Protein AF-A0A5B6WRG1-F1 (afdb_monomer_lite)

pLDDT: mean 72.06, std 23.17, range [28.5, 97.38]

InterPro domains:
  IPR003594 Histidine kinase/HSP90-like ATPase domain [PF02518] (113-187)
  IPR003594 Histidine kinase/HSP90-like ATPase domain [SM00387] (26-192)
  IPR004358 Signal transduction histidine kinase-related protein, C-terminal [PR00344] (117-131)
  IPR004358 Signal transduction histidine kinase-related protein, C-terminal [PR00344] (135-145)
  IPR004358 Signal transduction histidine kinase-related protein, C-terminal [PR00344] (152-170)
  IPR005467 Histidine kinase domain [PS50109] (24-192)
  IPR036890 Histidine kinase/HSP90-like ATPase superfamily [G3DSA:3.30.565.10] (4-196)
  IPR036890 Histidine kinase/HSP90-like ATPase superfamily [SSF55874] (8-187)
  IPR050956 Two-component system histidine kinase [PTHR43719] (12-204)

Sequence (213 aa):
MFLMHYNDSNMLAVFVSDKVPEMVMGDLGRFRQIITNLVGNSVKFTERGHIFVKVHLAESTQPVADTKVETYLNGGSDEAADERNSWDSFRHLVVDEELQYDAPINTIDEASRGVTLMVSVEDTGIGIPLIVQDRVFTPFMQADSSTSRNYGGTGIGLSITKCLVELMGGHISFIRRSQVGSTFSFTTVFERCNKASFKDTKKSIVELLVSKD

Organism: NCBI:txid47621

Secondary structure (DSSP, 8-state):
-EEEEEETTEEEEEEE-TTS-S-EES-HHHHHHHHHHHHHHHHHH-SSEEEEEEEEEPP-----------------------TTHHHHHHHTTT--S------------TT--EEEEEEEEEE-SS---HHHHTTTTSTT--S-HHHHHHH---S-HHHHHHHHHHHTT--EEEEE-TTS-EEEEEEEEEEEPPHHHHHHHHHHHHHHHHS--

Foldseek 3Di:
DDWDDPDPFEIEAEEEDPQDDPDFDDDPPLVVLLVCLLVVVQVLQDPGDYKYKYKDFFDDDDPPPDPDPDDDDDDDDDDDDPPVVVVVVVVVRVDDPDDDDDDDPPDDPPPDQKTKMKMKIWHQGQAADPVCQVPLLPFQDDRDPVCCVPRNDRSHSNVSSQVSLVVQVKGKHKDADPNGIIMIMMMGMTGDDDPVVVVVVVVVVVVVVVPPD

Structure (mmCIF, N/CA/C/O backbone):
data_AF-A0A5B6WRG1-F1
#
_entry.id   AF-A0A5B6WRG1-F1
#
loop_
_atom_site.group_PDB
_atom_site.id
_atom_site.type_symbol
_atom_site.label_atom_id
_atom_site.label_alt_id
_atom_site.label_comp_id
_atom_site.label_asym_id
_atom_site.label_entity_id
_atom_site.label_seq_id
_atom_site.pdbx_PDB_ins_code
_atom_site.Cartn_x
_atom_site.Cartn_y
_atom_site.Cartn_z
_atom_site.occupancy
_atom_site.B_iso_or_equiv
_atom_site.auth_seq_id
_atom_site.auth_comp_id
_atom_site.auth_asym_id
_atom_site.auth_atom_id
_atom_site.pdbx_PDB_model_num
ATOM 1 N N . MET A 1 1 ? -6.747 -16.378 5.705 1.00 71.56 1 MET A N 1
ATOM 2 C CA . MET A 1 1 ? -5.800 -16.172 4.588 1.00 71.56 1 MET A CA 1
ATOM 3 C C . MET A 1 1 ? -6.544 -16.404 3.286 1.00 71.56 1 MET A C 1
ATOM 5 O O . MET A 1 1 ? -7.212 -17.423 3.175 1.00 71.56 1 MET A O 1
ATOM 9 N N . PHE A 1 2 ? -6.461 -15.467 2.347 1.00 79.50 2 PHE A N 1
ATOM 10 C CA . PHE A 1 2 ? -7.019 -15.574 1.000 1.00 79.50 2 PHE A CA 1
ATOM 11 C C . PHE A 1 2 ? -5.873 -15.623 -0.005 1.00 79.50 2 PHE A C 1
ATOM 13 O O . PHE A 1 2 ? -4.937 -14.834 0.103 1.00 79.50 2 PHE A O 1
ATOM 20 N N . LEU A 1 3 ? -5.942 -16.549 -0.960 1.00 75.31 3 LEU A N 1
ATOM 21 C CA . LEU A 1 3 ? -4.934 -16.723 -1.999 1.00 75.31 3 LEU A CA 1
ATOM 22 C C . LEU A 1 3 ? -5.581 -16.552 -3.367 1.00 75.31 3 LEU A C 1
ATOM 24 O O . LEU A 1 3 ? -6.595 -17.187 -3.653 1.00 75.31 3 LEU A O 1
ATOM 28 N N . MET A 1 4 ? -4.990 -15.709 -4.203 1.00 79.81 4 MET A N 1
ATOM 29 C CA . MET A 1 4 ? -5.450 -15.453 -5.558 1.00 79.81 4 MET A CA 1
ATOM 30 C C . MET A 1 4 ? -4.271 -15.542 -6.523 1.00 79.81 4 MET A C 1
ATOM 32 O O . MET A 1 4 ? -3.275 -14.837 -6.373 1.00 79.81 4 MET A O 1
ATOM 36 N N . HIS A 1 5 ? -4.408 -16.372 -7.552 1.00 78.12 5 HIS A N 1
ATOM 37 C CA . HIS A 1 5 ? -3.558 -16.285 -8.734 1.00 78.12 5 HIS A CA 1
ATOM 38 C C . HIS A 1 5 ? -4.143 -15.208 -9.643 1.00 78.12 5 HIS A C 1
ATOM 40 O O . HIS A 1 5 ? -5.298 -15.317 -10.054 1.00 78.12 5 HIS A O 1
ATOM 46 N N . TYR A 1 6 ? -3.382 -14.146 -9.908 1.00 73.69 6 TYR A N 1
ATOM 47 C CA . TYR A 1 6 ? -3.838 -13.067 -10.795 1.00 73.69 6 TYR A CA 1
ATOM 48 C C . TYR A 1 6 ? -3.191 -13.131 -12.184 1.00 73.69 6 TYR A C 1
ATOM 50 O O . TYR A 1 6 ? -3.656 -12.461 -13.103 1.00 73.69 6 TYR A O 1
ATOM 58 N N . ASN A 1 7 ? -2.151 -13.954 -12.348 1.00 74.31 7 ASN A N 1
ATOM 59 C CA . ASN A 1 7 ? -1.665 -14.468 -13.627 1.00 74.31 7 ASN A CA 1
ATOM 60 C C . ASN A 1 7 ? -0.909 -15.798 -13.394 1.00 74.31 7 ASN A C 1
ATOM 62 O O . ASN A 1 7 ? -0.725 -16.213 -12.248 1.00 74.31 7 ASN A O 1
ATOM 66 N N . ASP A 1 8 ? -0.449 -16.446 -14.467 1.00 74.50 8 ASP A N 1
ATOM 67 C CA . ASP A 1 8 ? 0.197 -17.769 -14.405 1.00 74.50 8 ASP A CA 1
ATOM 68 C C . ASP A 1 8 ? 1.498 -17.807 -13.581 1.00 74.50 8 ASP A C 1
ATOM 70 O O . ASP A 1 8 ? 1.942 -18.878 -13.175 1.00 74.50 8 ASP A O 1
ATOM 74 N N . SER A 1 9 ? 2.135 -16.657 -13.340 1.00 78.62 9 SER A N 1
ATOM 75 C CA . SER A 1 9 ? 3.438 -16.557 -12.663 1.00 78.62 9 SER A CA 1
ATOM 76 C C . SER A 1 9 ? 3.405 -15.796 -11.335 1.00 78.62 9 SER A C 1
ATOM 78 O O . SER A 1 9 ? 4.427 -15.759 -10.646 1.00 78.62 9 SER A O 1
ATOM 80 N N . ASN A 1 10 ? 2.265 -15.200 -10.972 1.00 82.94 10 ASN A N 1
ATOM 81 C CA . ASN A 1 10 ? 2.146 -14.305 -9.830 1.00 82.94 10 ASN A CA 1
ATOM 82 C C . ASN A 1 10 ? 0.985 -14.658 -8.907 1.00 82.94 10 ASN A C 1
ATOM 84 O O . ASN A 1 10 ? -0.161 -14.876 -9.315 1.00 82.94 10 ASN A O 1
ATOM 88 N N . MET A 1 11 ? 1.300 -14.609 -7.619 1.00 87.94 11 MET A N 1
ATOM 89 C CA . MET A 1 11 ? 0.388 -14.922 -6.533 1.00 87.94 11 MET A CA 1
ATOM 90 C C . MET A 1 11 ? 0.166 -13.690 -5.656 1.00 87.94 11 MET A C 1
ATOM 92 O O . MET A 1 11 ? 1.120 -13.034 -5.243 1.00 87.94 11 MET A O 1
ATOM 96 N N . LEU A 1 12 ? -1.090 -13.389 -5.348 1.00 90.69 12 LEU A N 1
ATOM 97 C CA . LEU A 1 12 ? -1.475 -12.420 -4.331 1.00 90.69 12 LEU A CA 1
ATOM 98 C C . LEU A 1 12 ? -2.045 -13.180 -3.135 1.00 90.69 12 LEU A C 1
ATOM 100 O O . LEU A 1 12 ? -3.077 -13.843 -3.238 1.00 90.69 12 LEU A O 1
ATOM 104 N N . ALA A 1 13 ? -1.375 -13.070 -1.997 1.00 91.44 13 ALA A N 1
ATOM 105 C CA . ALA A 1 13 ? -1.870 -13.557 -0.723 1.00 91.44 13 ALA A CA 1
ATOM 106 C C . ALA A 1 13 ? -2.345 -12.375 0.127 1.00 91.44 13 ALA A C 1
ATOM 108 O O . ALA A 1 13 ? -1.714 -11.318 0.157 1.00 91.44 13 ALA A O 1
ATOM 109 N N . VAL A 1 14 ? -3.448 -12.562 0.846 1.00 93.31 14 VAL A N 1
ATOM 110 C CA . VAL A 1 14 ? -3.953 -11.605 1.830 1.00 93.31 14 VAL A CA 1
ATOM 111 C C . VAL A 1 14 ? -4.182 -12.324 3.150 1.00 93.31 14 VAL A C 1
ATOM 113 O O . VAL A 1 14 ? -4.913 -13.317 3.236 1.00 93.31 14 VAL A O 1
ATOM 116 N N . PHE A 1 15 ? -3.570 -11.812 4.204 1.00 94.00 15 PHE A N 1
ATOM 117 C CA . PHE A 1 15 ? -3.777 -12.252 5.569 1.00 94.00 15 PHE A CA 1
ATOM 118 C C . PHE A 1 15 ? -4.329 -11.097 6.400 1.00 94.00 15 PHE A C 1
ATOM 120 O O . PHE A 1 15 ? -3.797 -9.993 6.391 1.00 94.00 15 PHE A O 1
ATOM 127 N N . VAL A 1 16 ? -5.405 -11.370 7.129 1.00 94.00 16 VAL A N 1
ATOM 128 C CA . VAL A 1 16 ? -5.980 -10.459 8.115 1.00 94.00 16 VAL A CA 1
ATOM 129 C C . VAL A 1 16 ? -6.036 -11.245 9.414 1.00 94.00 16 VAL A C 1
ATOM 131 O O . VAL A 1 16 ? -6.610 -12.337 9.426 1.00 94.00 16 VAL A O 1
ATOM 134 N N . SER A 1 17 ? -5.397 -10.733 10.466 1.00 93.44 17 SER A N 1
ATOM 135 C CA . SER A 1 17 ? -5.452 -11.354 11.790 1.00 93.44 17 SER A CA 1
ATOM 136 C C . SER A 1 17 ? -6.888 -11.353 12.314 1.00 93.44 17 SER A C 1
ATOM 138 O O . SER A 1 17 ? -7.630 -10.390 12.147 1.00 93.44 17 SER A O 1
ATOM 140 N N . ASP A 1 18 ? -7.251 -12.428 12.998 1.00 91.56 18 ASP A N 1
ATOM 141 C CA . ASP A 1 18 ? -8.483 -12.584 13.774 1.00 91.56 18 ASP A CA 1
ATOM 142 C C . ASP A 1 18 ? -8.683 -11.511 14.861 1.00 91.56 18 ASP A C 1
ATOM 144 O O . ASP A 1 18 ? -9.817 -11.230 15.245 1.00 91.56 18 ASP A O 1
ATOM 148 N N . LYS A 1 19 ? -7.602 -10.865 15.321 1.00 90.50 19 LYS A N 1
ATOM 149 C CA . LYS A 1 19 ? -7.644 -9.728 16.255 1.00 90.50 19 LYS A CA 1
ATOM 150 C C . LYS A 1 19 ? -8.111 -8.419 15.602 1.00 90.50 19 LYS A C 1
ATOM 152 O O . LYS A 1 19 ? -8.424 -7.464 16.314 1.00 90.50 19 LYS A O 1
ATOM 157 N N . VAL A 1 20 ? -8.135 -8.336 14.269 1.00 91.00 20 VAL A N 1
ATOM 158 C CA . VAL A 1 20 ? -8.600 -7.143 13.547 1.00 91.00 20 VAL A CA 1
ATOM 159 C C . VAL A 1 20 ? -10.131 -7.077 13.615 1.00 91.00 20 VAL A C 1
ATOM 161 O O . VAL A 1 20 ? -10.796 -8.042 13.235 1.00 91.00 20 VAL A O 1
ATOM 164 N N . PRO A 1 21 ? -10.727 -5.953 14.061 1.00 90.06 21 PRO A N 1
ATOM 165 C CA . PRO A 1 21 ? -12.178 -5.814 14.092 1.00 90.06 21 PRO A CA 1
ATOM 166 C C . PRO A 1 21 ? -12.805 -5.967 12.702 1.00 90.06 21 PRO A C 1
ATOM 168 O O . PRO A 1 21 ? -12.349 -5.363 11.735 1.00 90.06 21 PRO A O 1
ATOM 171 N N . GLU A 1 22 ? -13.908 -6.714 12.626 1.00 87.69 22 GLU A N 1
ATOM 172 C CA . GLU A 1 22 ? -14.673 -6.941 11.388 1.00 87.69 22 GLU A CA 1
ATOM 173 C C . GLU A 1 22 ? -15.178 -5.632 10.752 1.00 87.69 22 GLU A C 1
ATOM 175 O O . GLU A 1 22 ? -15.330 -5.536 9.536 1.00 87.69 22 GLU A O 1
ATOM 180 N N . MET A 1 23 ? -15.436 -4.614 11.579 1.00 87.06 23 MET A N 1
ATOM 181 C CA . MET A 1 23 ? -15.875 -3.292 11.147 1.00 87.06 23 MET A CA 1
ATOM 182 C C . MET A 1 23 ? -15.144 -2.200 11.922 1.00 87.06 23 MET A C 1
ATOM 184 O O . MET A 1 23 ? -15.052 -2.235 13.152 1.00 87.06 23 MET A O 1
ATOM 188 N N . VAL A 1 24 ? -14.700 -1.188 11.187 1.00 91.00 24 VAL A N 1
ATOM 189 C CA . VAL A 1 24 ? -14.091 0.038 11.702 1.00 91.00 24 VAL A CA 1
ATOM 190 C C . VAL A 1 24 ? -14.691 1.239 10.972 1.00 91.00 24 VAL A C 1
ATOM 192 O O . VAL A 1 24 ? -15.184 1.096 9.851 1.00 91.00 24 VAL A O 1
ATOM 195 N N . MET A 1 25 ? -14.678 2.415 11.597 1.00 90.00 25 MET A N 1
ATOM 196 C CA . MET A 1 25 ? -15.128 3.662 10.969 1.00 90.00 25 MET A CA 1
ATOM 197 C C . MET A 1 25 ? -13.941 4.585 10.689 1.00 90.00 25 MET A C 1
ATOM 199 O O . MET A 1 25 ? -13.033 4.712 11.507 1.00 90.00 25 MET A O 1
ATOM 203 N N . GLY A 1 26 ? -13.950 5.222 9.520 1.00 89.75 26 GLY A N 1
ATOM 204 C CA . GLY A 1 26 ? -12.938 6.183 9.087 1.00 89.75 26 GLY A CA 1
ATOM 205 C C . GLY A 1 26 ? -13.054 6.490 7.595 1.00 89.75 26 GLY A C 1
ATOM 206 O O . GLY A 1 26 ? -14.081 6.222 6.969 1.00 89.75 26 GLY A O 1
ATOM 207 N N . ASP A 1 27 ? -11.995 7.048 7.013 1.00 92.62 27 ASP A N 1
ATOM 208 C CA . ASP A 1 27 ? -11.982 7.454 5.606 1.00 92.62 27 ASP A CA 1
ATOM 209 C C . ASP A 1 27 ? -11.643 6.282 4.670 1.00 92.62 27 ASP A C 1
ATOM 211 O O . ASP A 1 27 ? -10.479 5.984 4.381 1.00 92.62 27 ASP A O 1
ATOM 215 N N . LEU A 1 28 ? -12.687 5.619 4.166 1.00 91.50 28 LEU A N 1
ATOM 216 C CA . LEU A 1 28 ? -12.557 4.511 3.216 1.00 91.50 28 LEU A CA 1
ATOM 217 C C . LEU A 1 28 ? -11.875 4.933 1.904 1.00 91.50 28 LEU A C 1
ATOM 219 O O . LEU A 1 28 ? -11.166 4.130 1.294 1.00 91.50 28 LEU A O 1
ATOM 223 N N . GLY A 1 29 ? -12.091 6.171 1.452 1.00 93.75 29 GLY A N 1
ATOM 224 C CA . GLY A 1 29 ? -11.542 6.674 0.194 1.00 93.75 29 GLY A CA 1
ATOM 225 C C . GLY A 1 29 ? -10.022 6.768 0.251 1.00 93.75 29 GLY A C 1
ATOM 226 O O . GLY A 1 29 ? -9.335 6.217 -0.616 1.00 93.75 29 GLY A O 1
ATOM 227 N N . ARG A 1 30 ? -9.500 7.399 1.309 1.00 96.50 30 ARG A N 1
ATOM 228 C CA . ARG A 1 30 ? -8.056 7.512 1.557 1.00 96.50 30 ARG A CA 1
ATOM 229 C C . ARG A 1 30 ? -7.416 6.152 1.809 1.00 96.50 30 ARG A C 1
ATOM 231 O O . ARG A 1 30 ? -6.414 5.838 1.166 1.00 96.50 30 ARG A O 1
ATOM 238 N N . PHE A 1 31 ? -8.029 5.311 2.645 1.00 96.69 31 PHE A N 1
ATOM 239 C CA . PHE A 1 31 ? -7.516 3.965 2.914 1.00 96.69 31 PHE A CA 1
ATOM 240 C C . PHE A 1 31 ? -7.403 3.129 1.633 1.00 96.69 31 PHE A C 1
ATOM 242 O O . PHE A 1 31 ? -6.353 2.553 1.343 1.00 96.69 31 PHE A O 1
ATOM 249 N N . ARG A 1 32 ? -8.453 3.122 0.801 1.00 96.06 32 ARG A N 1
ATOM 250 C CA . ARG A 1 32 ? -8.439 2.414 -0.486 1.00 96.06 32 ARG A CA 1
ATOM 251 C C . ARG A 1 32 ? -7.350 2.949 -1.412 1.00 96.06 32 ARG A C 1
ATOM 253 O O . ARG A 1 32 ? -6.707 2.153 -2.093 1.00 96.06 32 ARG A O 1
ATOM 260 N N . GLN A 1 33 ? -7.134 4.263 -1.451 1.00 96.19 33 GLN A N 1
ATOM 261 C CA . GLN A 1 33 ? -6.095 4.875 -2.281 1.00 96.19 33 GLN A CA 1
ATOM 262 C C . GLN A 1 33 ? -4.687 4.438 -1.853 1.00 96.19 33 GLN A C 1
ATOM 264 O O . GLN A 1 33 ? -3.880 4.093 -2.719 1.00 96.19 33 GLN A O 1
ATOM 269 N N . ILE A 1 34 ? -4.414 4.406 -0.543 1.00 97.19 34 ILE A N 1
ATOM 270 C CA . ILE A 1 34 ? -3.147 3.917 0.025 1.00 97.19 34 ILE A CA 1
ATOM 271 C C . ILE A 1 34 ? -2.906 2.466 -0.407 1.00 97.19 34 ILE A C 1
ATOM 273 O O . ILE A 1 34 ? -1.888 2.169 -1.034 1.00 97.19 34 ILE A O 1
ATOM 277 N N . ILE A 1 35 ? -3.874 1.577 -0.150 1.00 96.88 35 ILE A N 1
ATOM 278 C CA . ILE A 1 35 ? -3.773 0.150 -0.497 1.00 96.88 35 ILE A CA 1
ATOM 279 C C . ILE A 1 35 ? -3.575 -0.041 -2.001 1.00 96.88 35 ILE A C 1
ATOM 281 O O . ILE A 1 35 ? -2.683 -0.775 -2.418 1.00 96.88 35 ILE A O 1
ATOM 285 N N . THR A 1 36 ? -4.374 0.646 -2.820 1.00 94.06 36 THR A N 1
ATOM 286 C CA . THR A 1 36 ? -4.310 0.528 -4.283 1.00 94.06 36 THR A CA 1
ATOM 287 C C . THR A 1 36 ? -2.953 0.971 -4.811 1.00 94.06 36 THR A C 1
ATOM 289 O O . THR A 1 36 ? -2.407 0.321 -5.698 1.00 94.06 36 THR A O 1
ATOM 292 N N . ASN A 1 37 ? -2.380 2.046 -4.264 1.00 94.50 37 ASN A N 1
ATOM 293 C CA . ASN A 1 37 ? -1.065 2.502 -4.693 1.00 94.50 37 ASN A CA 1
ATOM 294 C C . ASN A 1 37 ? 0.042 1.517 -4.290 1.00 94.50 37 ASN A C 1
ATOM 296 O O . ASN A 1 37 ? 0.872 1.174 -5.128 1.00 94.50 37 ASN A O 1
ATOM 300 N N . LEU A 1 38 ? 0.053 1.034 -3.043 1.00 96.19 38 LEU A N 1
ATOM 301 C CA . LEU A 1 38 ? 1.088 0.101 -2.582 1.00 96.19 38 LEU A CA 1
ATOM 302 C C . LEU A 1 38 ? 1.012 -1.242 -3.317 1.00 96.19 38 LEU A C 1
ATOM 304 O O . LEU A 1 38 ? 2.001 -1.667 -3.908 1.00 96.19 38 LEU A O 1
ATOM 308 N N . VAL A 1 39 ? -0.169 -1.865 -3.370 1.00 95.12 39 VAL A N 1
ATOM 309 C CA . VAL A 1 39 ? -0.368 -3.135 -4.089 1.00 95.12 39 VAL A CA 1
ATOM 310 C C . VAL A 1 39 ? -0.139 -2.955 -5.590 1.00 95.12 39 VAL A C 1
ATOM 312 O O . VAL A 1 39 ? 0.495 -3.800 -6.217 1.00 95.12 39 VAL A O 1
ATOM 315 N N . GLY A 1 40 ? -0.593 -1.840 -6.169 1.00 91.94 40 GLY A N 1
ATOM 316 C CA . GLY A 1 40 ? -0.364 -1.517 -7.576 1.00 91.94 40 GLY A CA 1
ATOM 317 C C . GLY A 1 40 ? 1.121 -1.398 -7.919 1.00 91.94 40 GLY A C 1
ATOM 318 O O . GLY A 1 40 ? 1.548 -1.922 -8.946 1.00 91.94 40 GLY A O 1
ATOM 319 N N . ASN A 1 41 ? 1.926 -0.784 -7.044 1.00 92.62 41 ASN A N 1
ATOM 320 C CA . ASN A 1 41 ? 3.380 -0.742 -7.205 1.00 92.62 41 ASN A CA 1
ATOM 321 C C . ASN A 1 41 ? 3.992 -2.145 -7.112 1.00 92.62 41 ASN A C 1
ATOM 323 O O . ASN A 1 41 ? 4.782 -2.515 -7.976 1.00 92.62 41 ASN A O 1
ATOM 327 N N . SER A 1 42 ? 3.587 -2.958 -6.137 1.00 92.56 42 SER A N 1
ATOM 328 C CA . SER A 1 42 ? 4.083 -4.333 -6.011 1.00 92.56 42 SER A CA 1
ATOM 329 C C . SER A 1 42 ? 3.759 -5.191 -7.240 1.00 92.56 42 SER A C 1
ATOM 331 O O . SER A 1 42 ? 4.641 -5.889 -7.733 1.00 92.56 42 SER A O 1
ATOM 333 N N . VAL A 1 43 ? 2.543 -5.098 -7.796 1.00 90.94 43 VAL A N 1
ATOM 334 C CA . VAL A 1 43 ? 2.157 -5.789 -9.049 1.00 90.94 43 VAL A CA 1
ATOM 335 C C . VAL A 1 43 ? 3.007 -5.310 -10.218 1.00 90.94 43 VAL A C 1
ATOM 337 O O . VAL A 1 43 ? 3.518 -6.112 -10.993 1.00 90.94 43 VAL A O 1
ATOM 340 N N . LYS A 1 44 ? 3.187 -3.997 -10.330 1.00 88.44 44 LYS A N 1
ATOM 341 C CA . LYS A 1 44 ? 3.938 -3.366 -11.413 1.00 88.44 44 LYS A CA 1
ATOM 342 C C . LYS A 1 44 ? 5.407 -3.793 -11.461 1.00 88.44 44 LYS A C 1
ATOM 344 O O . LYS A 1 44 ? 5.958 -3.896 -12.551 1.00 88.44 44 LYS A O 1
ATOM 349 N N . PHE A 1 45 ? 6.036 -4.016 -10.307 1.00 89.81 45 PHE A N 1
ATOM 350 C CA . PHE A 1 45 ? 7.469 -4.319 -10.205 1.00 89.81 45 PHE A CA 1
ATOM 351 C C . PHE A 1 45 ? 7.783 -5.802 -9.951 1.00 89.81 45 PHE A C 1
ATOM 353 O O . PHE A 1 45 ? 8.958 -6.162 -9.841 1.00 89.81 45 PHE A O 1
ATOM 360 N N . THR A 1 46 ? 6.758 -6.660 -9.893 1.00 90.25 46 THR A N 1
ATOM 361 C CA . THR A 1 46 ? 6.892 -8.114 -9.713 1.00 90.25 46 THR A CA 1
ATOM 362 C C . THR A 1 46 ? 6.450 -8.848 -10.974 1.00 90.25 46 THR A C 1
ATOM 364 O O . THR A 1 46 ? 5.269 -9.123 -11.174 1.00 90.25 46 THR A O 1
ATOM 367 N N . GLU A 1 47 ? 7.409 -9.186 -11.839 1.00 87.94 47 GLU A N 1
ATOM 368 C CA . GLU A 1 47 ? 7.130 -9.938 -13.070 1.00 87.94 47 GLU A CA 1
ATOM 369 C C . GLU A 1 47 ? 6.766 -11.401 -12.780 1.00 87.94 47 GLU A C 1
ATOM 371 O O . GLU A 1 47 ? 5.822 -11.934 -13.364 1.00 87.94 47 GLU A O 1
ATOM 376 N N . ARG A 1 48 ? 7.506 -12.036 -11.862 1.00 88.50 48 ARG A N 1
ATOM 377 C CA . ARG A 1 48 ? 7.270 -13.398 -11.367 1.00 88.50 48 ARG A CA 1
ATOM 378 C C . ARG A 1 48 ? 7.475 -13.441 -9.861 1.00 88.50 48 ARG A C 1
ATOM 380 O O . ARG A 1 48 ? 8.470 -12.909 -9.369 1.00 88.50 48 ARG A O 1
ATOM 387 N N . GLY A 1 49 ? 6.587 -14.118 -9.143 1.00 91.12 49 GLY A N 1
ATOM 388 C CA . GLY A 1 49 ? 6.717 -14.325 -7.705 1.00 91.12 49 GLY A CA 1
ATOM 389 C C . GLY A 1 49 ? 5.425 -14.056 -6.953 1.00 91.12 49 GLY A C 1
ATOM 390 O O . GLY A 1 49 ? 4.356 -14.528 -7.342 1.00 91.12 49 GLY A O 1
ATOM 391 N N . HIS A 1 50 ? 5.514 -13.354 -5.827 1.00 91.31 50 HIS A N 1
ATOM 392 C CA . HIS A 1 50 ? 4.347 -13.145 -4.984 1.00 91.31 50 HIS A CA 1
ATOM 393 C C . HIS A 1 50 ? 4.305 -11.771 -4.340 1.00 91.31 50 HIS A C 1
ATOM 395 O O . HIS A 1 50 ? 5.316 -11.099 -4.147 1.00 91.31 50 HIS A O 1
ATOM 401 N N . ILE A 1 51 ? 3.081 -11.394 -3.998 1.00 93.94 51 ILE A N 1
ATOM 402 C CA . ILE A 1 51 ? 2.752 -10.221 -3.211 1.00 93.94 51 ILE A CA 1
ATOM 403 C C . ILE A 1 51 ? 1.968 -10.717 -2.007 1.00 93.94 51 ILE A C 1
ATOM 405 O O . ILE A 1 51 ? 1.007 -11.476 -2.163 1.00 93.94 51 ILE A O 1
ATOM 409 N N . PHE A 1 52 ? 2.366 -10.301 -0.813 1.00 95.44 52 PHE A N 1
ATOM 410 C CA . PHE A 1 52 ? 1.694 -10.674 0.419 1.00 95.44 52 PHE A CA 1
ATOM 411 C C . PHE A 1 52 ? 1.251 -9.434 1.187 1.00 95.44 52 PHE A C 1
ATOM 413 O O . PHE A 1 52 ? 2.068 -8.642 1.655 1.00 95.44 52 PHE A O 1
ATOM 420 N N . VAL A 1 53 ? -0.063 -9.270 1.317 1.00 96.44 53 VAL A N 1
ATOM 421 C CA . VAL A 1 53 ? -0.671 -8.213 2.124 1.00 96.44 53 VAL A CA 1
ATOM 422 C C . VAL A 1 53 ? -1.029 -8.785 3.487 1.00 96.44 53 VAL A C 1
ATOM 424 O O . VAL A 1 53 ? -1.779 -9.758 3.567 1.00 96.44 53 VAL A O 1
ATOM 427 N N . LYS A 1 54 ? -0.531 -8.179 4.563 1.00 96.38 54 LYS A N 1
ATOM 428 C CA . LYS A 1 54 ? -0.870 -8.548 5.943 1.00 96.38 54 LYS A CA 1
ATOM 429 C C . LYS A 1 54 ? -1.534 -7.376 6.647 1.00 96.38 54 LYS A C 1
ATOM 431 O O . LYS A 1 54 ? -1.087 -6.244 6.488 1.00 96.38 54 LYS A O 1
ATOM 436 N N . VAL A 1 55 ? -2.567 -7.655 7.434 1.00 96.25 55 VAL A N 1
ATOM 437 C CA . VAL A 1 55 ? -3.267 -6.677 8.274 1.00 96.25 55 VAL A CA 1
ATOM 438 C C . VAL A 1 55 ? -3.320 -7.203 9.703 1.00 96.25 55 VAL A C 1
ATOM 440 O O . VAL A 1 55 ? -3.835 -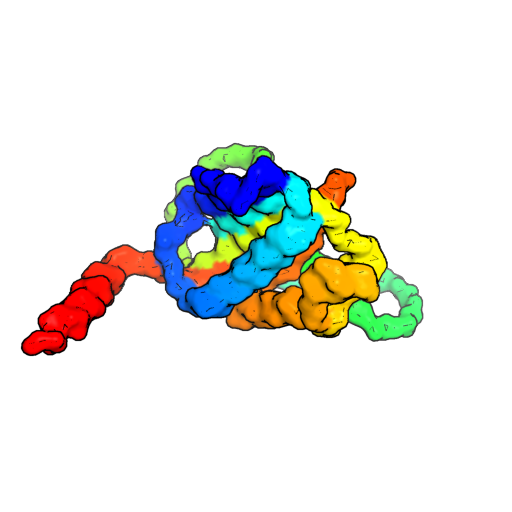8.295 9.951 1.00 96.25 55 VAL A O 1
ATOM 443 N N . HIS A 1 56 ? -2.798 -6.413 10.634 1.00 94.56 56 HIS A N 1
ATOM 444 C CA . HIS A 1 56 ? -2.737 -6.715 12.060 1.00 94.56 56 HIS A CA 1
ATOM 445 C C . HIS A 1 56 ? -3.235 -5.520 12.875 1.00 94.56 56 HIS A C 1
ATOM 447 O O . HIS A 1 56 ? -3.242 -4.385 12.398 1.00 94.56 56 HIS A O 1
ATOM 453 N N . LEU A 1 57 ? -3.636 -5.772 14.118 1.00 92.88 57 LEU A N 1
ATOM 454 C CA . LEU A 1 57 ? -3.775 -4.709 15.106 1.00 92.88 57 LEU A CA 1
ATOM 455 C C . LEU A 1 57 ? -2.365 -4.266 15.524 1.00 92.88 57 LEU A C 1
ATOM 457 O O . LEU A 1 57 ? -1.541 -5.121 15.841 1.00 92.88 57 LEU A O 1
ATOM 461 N N . ALA A 1 58 ? -2.080 -2.966 15.499 1.00 88.62 58 ALA A N 1
ATOM 462 C CA . ALA A 1 58 ? -0.857 -2.435 16.092 1.00 88.62 58 ALA A CA 1
ATOM 463 C C . ALA A 1 58 ? -1.045 -2.362 17.612 1.00 88.62 58 ALA A C 1
ATOM 465 O O . ALA A 1 58 ? -2.088 -1.897 18.083 1.00 88.62 58 ALA A O 1
ATOM 466 N N . GLU A 1 59 ? -0.068 -2.833 18.383 1.00 73.62 59 GLU A N 1
ATOM 467 C CA . GLU A 1 59 ? -0.128 -2.729 19.839 1.00 73.62 59 GLU A CA 1
ATOM 468 C C . GLU A 1 59 ? -0.057 -1.257 20.264 1.00 73.62 59 GLU A C 1
ATOM 470 O O . GLU A 1 59 ? 0.684 -0.456 19.700 1.00 73.62 59 GLU A O 1
ATOM 475 N N . SER A 1 60 ? -0.888 -0.871 21.233 1.00 53.56 60 SER A N 1
ATOM 476 C CA . SER A 1 60 ? -0.907 0.496 21.747 1.00 53.56 60 SER A CA 1
ATOM 477 C C . SER A 1 60 ? 0.262 0.684 22.706 1.00 53.56 60 SER A C 1
ATOM 479 O O . SER A 1 60 ? 0.096 0.524 23.914 1.00 53.56 60 SER A O 1
ATOM 481 N N . THR A 1 61 ? 1.432 1.073 22.212 1.00 39.62 61 THR A N 1
ATOM 482 C CA . THR A 1 61 ? 2.414 1.723 23.080 1.00 39.62 61 THR A CA 1
ATOM 483 C C . THR A 1 61 ? 1.870 3.099 23.448 1.00 39.62 61 THR A C 1
ATOM 485 O O . THR A 1 61 ? 1.702 3.975 22.600 1.00 39.62 61 THR A O 1
ATOM 488 N N . GLN A 1 62 ? 1.543 3.291 24.729 1.00 36.28 62 GLN A N 1
ATOM 489 C CA . GLN A 1 62 ? 1.396 4.641 25.264 1.00 36.28 62 GLN A CA 1
ATOM 490 C C . GLN A 1 62 ? 2.690 5.415 24.959 1.00 36.28 62 GLN A C 1
ATOM 492 O O . GLN A 1 62 ? 3.770 4.820 25.036 1.00 36.28 62 GLN A O 1
ATOM 497 N N . PRO A 1 63 ? 2.619 6.711 24.612 1.00 35.09 63 PRO A N 1
ATOM 498 C CA . PRO A 1 63 ? 3.820 7.505 24.421 1.00 35.09 63 PRO A CA 1
ATOM 499 C C . PRO A 1 63 ? 4.592 7.522 25.742 1.00 35.09 63 PRO A C 1
ATOM 501 O O . PRO A 1 63 ? 4.136 8.098 26.730 1.00 35.09 63 PRO A O 1
ATOM 504 N N . VAL A 1 64 ? 5.740 6.844 25.776 1.00 35.09 64 VAL A N 1
ATOM 505 C CA . VAL A 1 64 ? 6.681 6.952 26.890 1.00 35.09 64 VAL A CA 1
ATOM 506 C C . VAL A 1 64 ? 7.177 8.390 26.866 1.00 35.09 64 VAL A C 1
ATOM 508 O O . VAL A 1 64 ? 7.805 8.813 25.900 1.00 35.09 64 VAL A O 1
ATOM 511 N N . ALA A 1 65 ? 6.816 9.151 27.897 1.00 38.25 65 ALA A N 1
ATOM 512 C CA . ALA A 1 65 ? 7.224 10.535 28.061 1.00 38.25 65 ALA A CA 1
ATOM 513 C C . ALA A 1 65 ? 8.743 10.680 27.870 1.00 38.25 65 ALA A C 1
ATOM 515 O O . ALA A 1 65 ? 9.523 9.932 28.465 1.00 38.25 65 ALA A O 1
ATOM 516 N N . ASP A 1 66 ? 9.124 11.657 27.045 1.00 38.94 66 ASP A N 1
ATOM 517 C CA . ASP A 1 66 ? 10.493 12.055 26.730 1.00 38.94 66 ASP A CA 1
ATOM 518 C C . ASP A 1 66 ? 11.389 12.087 27.977 1.00 38.94 66 ASP A C 1
ATOM 520 O O . ASP A 1 66 ? 11.425 13.070 28.722 1.00 38.94 66 ASP A O 1
ATOM 524 N N . THR A 1 67 ? 12.177 11.035 28.194 1.00 31.09 67 THR A N 1
ATOM 525 C CA . THR A 1 67 ? 13.333 11.131 29.085 1.00 31.09 67 THR A CA 1
ATOM 526 C C . THR A 1 67 ? 14.523 11.518 28.225 1.00 31.09 67 THR A C 1
ATOM 528 O O . THR A 1 67 ? 15.192 10.671 27.637 1.00 31.09 67 THR A O 1
ATOM 531 N N . LYS A 1 68 ? 14.757 12.831 28.122 1.00 36.19 68 LYS A N 1
ATOM 532 C CA . LYS A 1 68 ? 15.985 13.404 27.563 1.00 36.19 68 LYS A CA 1
ATOM 533 C C . LYS A 1 68 ? 17.194 12.775 28.257 1.00 36.19 68 LYS A C 1
ATOM 535 O O . LYS A 1 68 ? 17.462 13.075 29.417 1.00 36.19 68 LYS A O 1
ATOM 540 N N . VAL A 1 69 ? 17.950 11.954 27.537 1.00 31.61 69 VAL A N 1
ATOM 541 C CA . VAL A 1 69 ? 19.329 11.631 27.907 1.00 31.61 69 VAL A CA 1
ATOM 542 C C . VAL A 1 69 ? 20.229 12.527 27.063 1.00 31.61 69 VAL A C 1
ATOM 544 O O . VAL A 1 69 ? 20.598 12.196 25.939 1.00 31.61 69 VAL A O 1
ATOM 547 N N . GLU A 1 70 ? 20.539 13.710 27.596 1.00 34.66 70 GLU A N 1
ATOM 548 C CA . GLU A 1 70 ? 21.622 14.552 27.088 1.00 34.66 70 GLU A CA 1
ATOM 549 C C . GLU A 1 70 ? 22.951 13.831 27.324 1.00 34.66 70 GLU A C 1
ATOM 551 O O . GLU A 1 70 ? 23.372 13.636 28.463 1.00 34.66 70 GLU A O 1
ATOM 556 N N . THR A 1 71 ? 23.637 13.459 26.244 1.00 29.53 71 THR A N 1
ATOM 557 C CA . THR A 1 71 ? 25.070 13.164 26.308 1.00 29.53 71 THR A CA 1
ATOM 558 C C . THR A 1 71 ? 25.791 14.205 25.467 1.00 29.53 71 THR A C 1
ATOM 560 O O . THR A 1 71 ? 25.745 14.189 24.240 1.00 29.53 71 THR A O 1
ATOM 563 N N . TYR A 1 72 ? 26.416 15.158 26.152 1.00 31.34 72 TYR A N 1
ATOM 564 C CA . TYR A 1 72 ? 27.344 16.117 25.570 1.00 31.34 72 TYR A CA 1
ATOM 565 C C . TYR A 1 72 ? 28.526 15.377 24.938 1.00 31.34 72 TYR A C 1
ATOM 567 O O . TYR A 1 72 ? 29.109 14.536 25.611 1.00 31.34 72 TYR A O 1
ATOM 575 N N . LEU A 1 73 ? 28.895 15.726 23.698 1.00 37.06 73 LEU A N 1
ATOM 576 C CA . LEU A 1 73 ? 30.275 15.985 23.253 1.00 37.06 73 LEU A CA 1
ATOM 577 C C . LEU A 1 73 ? 30.292 16.545 21.806 1.00 37.06 73 LEU A C 1
ATOM 579 O O . LEU A 1 73 ? 29.991 15.851 20.846 1.00 37.06 73 LEU A O 1
ATOM 583 N N . ASN A 1 74 ? 30.664 17.827 21.713 1.00 34.66 74 ASN A N 1
ATOM 584 C CA . ASN A 1 74 ? 31.346 18.577 20.644 1.00 34.66 74 ASN A CA 1
ATOM 585 C C . ASN A 1 74 ? 31.160 18.238 19.144 1.00 34.66 74 ASN A C 1
ATOM 587 O O . ASN A 1 74 ? 31.798 17.331 18.622 1.00 34.66 74 ASN A O 1
ATOM 591 N N . GLY A 1 75 ? 30.567 19.206 18.425 1.00 30.72 75 GLY A N 1
ATOM 592 C CA . GLY A 1 75 ? 31.295 19.970 17.396 1.00 30.72 75 GLY A CA 1
ATOM 593 C C . GLY A 1 75 ? 30.938 19.726 15.922 1.00 30.72 75 GLY A C 1
ATOM 594 O O . GLY A 1 75 ? 31.396 18.755 15.338 1.00 30.72 75 GLY A O 1
ATOM 595 N N . GLY A 1 76 ? 30.275 20.710 15.294 1.00 28.50 76 GLY A N 1
ATOM 596 C CA . GLY A 1 76 ? 30.390 20.980 13.848 1.00 28.50 76 GLY A CA 1
ATOM 597 C C . GLY A 1 76 ? 29.101 20.889 13.021 1.00 28.50 76 GLY A C 1
ATOM 598 O O . GLY A 1 76 ? 28.685 19.802 12.651 1.00 28.50 76 GLY A O 1
ATOM 599 N N . SER A 1 77 ? 28.527 22.063 12.728 1.00 34.81 77 SER A N 1
ATOM 600 C CA . SER A 1 77 ? 27.687 22.458 11.573 1.00 34.81 77 SER A CA 1
ATOM 601 C C . SER A 1 77 ? 27.277 21.389 10.542 1.00 34.81 77 SER A C 1
ATOM 603 O O . SER A 1 77 ? 28.106 20.947 9.751 1.00 34.81 77 SER A O 1
ATOM 605 N N . ASP A 1 78 ? 25.991 21.042 10.483 1.00 32.47 78 ASP A N 1
ATOM 606 C CA . ASP A 1 78 ? 25.011 21.576 9.516 1.00 32.47 78 ASP A CA 1
ATOM 607 C C . ASP A 1 78 ? 23.680 20.824 9.684 1.00 32.47 78 ASP A C 1
ATOM 609 O O . ASP A 1 78 ? 23.640 19.603 9.838 1.00 32.47 78 ASP A O 1
ATOM 613 N N . GLU A 1 79 ? 22.579 21.572 9.702 1.00 47.31 79 GLU A N 1
ATOM 614 C CA . GLU A 1 79 ? 21.233 21.050 9.924 1.00 47.31 79 GLU A CA 1
ATOM 615 C C . GLU A 1 79 ? 20.724 20.228 8.731 1.00 47.31 79 GLU A C 1
ATOM 617 O O . GLU A 1 79 ? 20.509 20.760 7.643 1.00 47.31 79 GLU A O 1
ATOM 622 N N . ALA A 1 80 ? 20.450 18.939 8.956 1.00 35.47 80 ALA A N 1
ATOM 623 C CA . ALA A 1 80 ? 19.522 18.158 8.143 1.00 35.47 80 ALA A CA 1
ATOM 624 C C . ALA A 1 80 ? 18.980 16.952 8.934 1.00 35.47 80 ALA A C 1
ATOM 626 O O . ALA A 1 80 ? 19.694 15.985 9.180 1.00 35.47 80 ALA A O 1
ATOM 627 N N . ALA A 1 81 ? 17.696 17.045 9.289 1.00 36.72 81 ALA A N 1
ATOM 628 C CA . ALA A 1 81 ? 16.743 15.950 9.482 1.00 36.72 81 ALA A CA 1
ATOM 629 C C . ALA A 1 81 ? 17.222 14.729 10.292 1.00 36.72 81 ALA A C 1
ATOM 631 O O . ALA A 1 81 ? 17.623 13.702 9.742 1.00 36.72 81 ALA A O 1
ATOM 632 N N . ASP A 1 82 ? 17.049 14.790 11.612 1.00 39.91 82 ASP A N 1
ATOM 633 C CA . ASP A 1 82 ? 17.018 13.581 12.432 1.00 39.91 82 ASP A CA 1
ATOM 634 C C . ASP A 1 82 ? 15.647 12.883 12.293 1.00 39.91 82 ASP A C 1
ATOM 636 O O . ASP A 1 82 ? 14.779 12.972 13.155 1.00 39.91 82 ASP A O 1
ATOM 640 N N . GLU A 1 83 ? 15.423 12.208 11.158 1.00 49.38 83 GLU A N 1
ATOM 641 C CA . GLU A 1 83 ? 14.260 11.325 10.919 1.00 49.38 83 GLU A CA 1
ATOM 642 C C . GLU A 1 83 ? 14.445 9.924 11.551 1.00 49.38 83 GLU A C 1
ATOM 644 O O . GLU A 1 83 ? 13.638 9.015 11.337 1.00 49.38 83 GLU A O 1
ATOM 649 N N . ARG A 1 84 ? 15.501 9.712 12.351 1.00 43.06 84 ARG A N 1
ATOM 650 C CA . ARG A 1 84 ? 15.855 8.387 12.889 1.00 43.06 84 ARG A CA 1
ATOM 651 C C . ARG A 1 84 ? 15.040 7.944 14.106 1.00 43.06 84 ARG A C 1
ATOM 653 O O . ARG A 1 84 ? 15.046 6.756 14.406 1.00 43.06 84 ARG A O 1
ATOM 660 N N . ASN A 1 85 ? 14.251 8.825 14.722 1.00 36.19 85 ASN A N 1
ATOM 661 C CA . ASN A 1 85 ? 13.454 8.481 15.910 1.00 36.19 85 ASN A CA 1
ATOM 662 C C . ASN A 1 85 ? 12.109 7.787 15.631 1.00 36.19 85 ASN A C 1
ATOM 664 O O . ASN A 1 85 ? 11.429 7.393 16.572 1.00 36.19 85 ASN A O 1
ATOM 668 N N . SER A 1 86 ? 11.714 7.593 14.368 1.00 48.97 86 SER A N 1
ATOM 669 C CA . SER A 1 86 ? 10.482 6.853 14.053 1.00 48.97 86 SER A CA 1
ATOM 670 C C . SER A 1 86 ? 10.705 5.334 14.065 1.00 48.97 86 SER A C 1
ATOM 672 O O . SER A 1 86 ? 9.868 4.566 14.534 1.00 48.97 86 SER A O 1
ATOM 674 N N . TRP A 1 87 ? 11.875 4.878 13.604 1.00 44.47 87 TRP A N 1
ATOM 675 C CA . TRP A 1 87 ? 12.168 3.455 13.407 1.00 44.47 87 TRP A CA 1
ATOM 676 C C . TRP A 1 87 ? 12.153 2.638 14.703 1.00 44.47 87 TRP A C 1
ATOM 678 O O . TRP A 1 87 ? 11.607 1.535 14.712 1.00 44.47 87 TRP A O 1
ATOM 688 N N . ASP A 1 88 ? 12.693 3.168 15.800 1.00 46.56 88 ASP A N 1
ATOM 689 C CA . ASP A 1 88 ? 12.739 2.439 17.071 1.00 46.56 88 ASP A CA 1
ATOM 690 C C . ASP A 1 88 ? 11.342 2.263 17.679 1.00 46.56 88 ASP A C 1
ATOM 692 O O . ASP A 1 88 ? 11.006 1.166 18.131 1.00 46.56 88 ASP A O 1
ATOM 696 N N . SER A 1 89 ? 10.464 3.267 17.557 1.00 44.09 89 SER A N 1
ATOM 697 C CA . SER A 1 89 ? 9.047 3.128 17.920 1.00 44.09 89 SER A CA 1
ATOM 698 C C . SER A 1 89 ? 8.342 2.042 17.099 1.00 44.09 89 SER A C 1
ATOM 700 O O . SER A 1 89 ? 7.502 1.326 17.639 1.00 44.09 89 SER A O 1
ATOM 702 N N . PHE A 1 90 ? 8.717 1.856 15.826 1.00 39.97 90 PHE A N 1
ATOM 703 C CA . PHE A 1 90 ? 8.202 0.762 14.993 1.00 39.97 90 PHE A CA 1
ATOM 704 C C . PHE A 1 90 ? 8.764 -0.608 15.365 1.00 39.97 90 PHE A C 1
ATOM 706 O O . PHE A 1 90 ? 8.014 -1.581 15.325 1.00 39.97 90 PHE A O 1
ATOM 713 N N . ARG A 1 91 ? 10.042 -0.727 15.746 1.00 46.16 91 ARG A N 1
ATOM 714 C CA . ARG A 1 91 ? 10.612 -2.020 16.173 1.00 46.16 91 ARG A CA 1
ATOM 715 C C . ARG A 1 91 ? 9.874 -2.576 17.386 1.00 46.16 91 ARG A C 1
ATOM 717 O O . ARG A 1 91 ? 9.577 -3.765 17.408 1.00 46.16 91 ARG A O 1
ATOM 724 N N . HIS A 1 92 ? 9.500 -1.719 18.332 1.00 45.28 92 HIS A N 1
ATOM 725 C CA . HIS A 1 92 ? 8.721 -2.122 19.503 1.00 45.28 92 HIS A CA 1
ATOM 726 C C . HIS A 1 92 ? 7.293 -2.595 19.182 1.00 45.28 92 HIS A C 1
ATOM 728 O O . HIS A 1 92 ? 6.695 -3.265 20.011 1.00 45.28 92 HIS A O 1
ATOM 734 N N . LEU A 1 93 ? 6.757 -2.314 17.986 1.00 48.06 93 LEU A N 1
ATOM 735 C CA . LEU A 1 93 ? 5.466 -2.851 17.526 1.00 48.06 93 LEU A CA 1
ATOM 736 C C . LEU A 1 93 ? 5.582 -4.234 16.861 1.00 48.06 93 LEU A C 1
ATOM 738 O O . LEU A 1 93 ? 4.562 -4.862 16.583 1.00 48.06 93 LEU A O 1
ATOM 742 N N . VAL A 1 94 ? 6.802 -4.677 16.529 1.00 38.75 94 VAL A N 1
ATOM 743 C CA . VAL A 1 94 ? 7.065 -5.888 15.726 1.00 38.75 94 VAL A CA 1
ATOM 744 C C . VAL A 1 94 ? 7.854 -6.949 16.514 1.00 38.75 94 VAL A C 1
ATOM 746 O O . VAL A 1 94 ? 7.909 -8.101 16.091 1.00 38.75 94 VAL A O 1
ATOM 749 N N . VAL A 1 95 ? 8.445 -6.596 17.661 1.00 35.75 95 VAL A N 1
ATOM 750 C CA . VAL A 1 95 ? 9.233 -7.504 18.514 1.00 35.75 95 VAL A CA 1
ATOM 751 C C . VAL A 1 95 ? 8.372 -8.042 19.664 1.00 35.75 95 VAL A C 1
ATOM 753 O O . VAL A 1 95 ? 8.235 -7.376 20.681 1.00 35.75 95 VAL A O 1
ATOM 756 N N . ASP A 1 96 ? 7.733 -9.198 19.455 1.00 40.44 96 ASP A N 1
ATOM 757 C CA . ASP A 1 96 ? 7.954 -10.439 20.229 1.00 40.44 96 ASP A CA 1
ATOM 758 C C . ASP A 1 96 ? 6.837 -11.466 19.970 1.00 40.44 96 ASP A C 1
ATOM 760 O O . ASP A 1 96 ? 5.759 -11.460 20.563 1.00 40.44 96 ASP A O 1
ATOM 764 N N . GLU A 1 97 ? 7.143 -12.415 19.086 1.00 44.69 97 GLU A N 1
ATOM 765 C CA . GLU A 1 97 ? 6.464 -13.703 18.974 1.00 44.69 97 GLU A CA 1
ATOM 766 C C . GLU A 1 97 ? 7.328 -14.746 19.704 1.00 44.69 97 GLU A C 1
ATOM 768 O O . GLU A 1 97 ? 7.905 -15.597 19.052 1.00 44.69 97 GLU A O 1
ATOM 773 N N . GLU A 1 98 ? 7.505 -14.624 21.030 1.00 42.72 98 GLU A N 1
ATOM 774 C CA . GLU A 1 98 ? 7.942 -15.700 21.954 1.00 42.72 98 GLU A CA 1
ATOM 775 C C . GLU A 1 98 ? 8.151 -15.155 23.389 1.00 42.72 98 GLU A C 1
ATOM 777 O O . GLU A 1 98 ? 9.224 -14.657 23.704 1.00 42.72 98 GLU A O 1
ATOM 782 N N . LEU A 1 99 ? 7.125 -15.247 24.263 1.00 34.50 99 LEU A N 1
ATOM 783 C CA . LEU A 1 99 ? 7.178 -15.672 25.690 1.00 34.50 99 LEU A CA 1
ATOM 784 C C . LEU A 1 99 ? 5.934 -15.225 26.515 1.00 34.50 99 LEU A C 1
ATOM 786 O O . LEU A 1 99 ? 5.826 -14.105 26.987 1.00 34.50 99 LEU A O 1
ATOM 790 N N . GLN A 1 100 ? 5.019 -16.187 26.699 1.00 40.19 100 GLN A N 1
ATOM 791 C CA . GLN A 1 100 ? 4.220 -16.557 27.893 1.00 40.19 100 GLN A CA 1
ATOM 792 C C . GLN A 1 100 ? 3.381 -15.571 28.767 1.00 40.19 100 GLN A C 1
ATOM 794 O O . GLN A 1 100 ? 3.906 -14.812 29.567 1.00 40.19 100 GLN A O 1
ATOM 799 N N . TYR A 1 101 ? 2.059 -15.845 28.740 1.00 36.19 101 TYR A N 1
ATOM 800 C CA . TYR A 1 101 ? 1.108 -16.197 29.832 1.00 36.19 101 TYR A CA 1
ATOM 801 C C . TYR A 1 101 ? 0.627 -15.196 30.921 1.00 36.19 101 TYR A C 1
ATOM 803 O O . TYR A 1 101 ? 1.385 -14.657 31.717 1.00 36.19 101 TYR A O 1
ATOM 811 N N . ASP A 1 102 ? -0.714 -15.145 30.998 1.00 36.66 102 ASP A N 1
ATOM 812 C CA . ASP A 1 102 ? -1.637 -14.922 32.125 1.00 36.66 102 ASP A CA 1
ATOM 813 C C . ASP A 1 102 ? -1.552 -13.649 32.985 1.00 36.66 102 ASP A C 1
ATOM 815 O O . ASP A 1 102 ? -0.979 -13.625 34.073 1.00 36.66 102 ASP A O 1
ATOM 819 N N . ALA A 1 103 ? -2.350 -12.645 32.602 1.00 33.91 103 ALA A N 1
ATOM 820 C CA . ALA A 1 103 ? -2.971 -11.727 33.557 1.00 33.91 103 ALA A CA 1
ATOM 821 C C . ALA A 1 103 ? -4.437 -11.438 33.162 1.00 33.91 103 ALA A C 1
ATOM 823 O O . ALA A 1 103 ? -4.721 -11.208 31.983 1.00 33.91 103 ALA A O 1
ATOM 824 N N . PRO A 1 104 ? -5.391 -11.432 34.114 1.00 39.66 104 PRO A N 1
ATOM 825 C CA . PRO A 1 104 ? -6.781 -11.106 33.826 1.00 39.66 104 PRO A CA 1
ATOM 826 C C . PRO A 1 104 ? -6.912 -9.591 33.633 1.00 39.66 104 PRO A C 1
ATOM 828 O O . PRO A 1 104 ? -6.772 -8.820 34.582 1.00 39.66 104 PRO A O 1
ATOM 831 N N . ILE A 1 105 ? -7.199 -9.147 32.408 1.00 41.44 105 ILE A N 1
ATOM 832 C CA . ILE A 1 105 ? -7.477 -7.733 32.130 1.00 41.44 105 ILE A CA 1
ATOM 833 C C . ILE A 1 105 ? -8.900 -7.417 32.606 1.00 41.44 105 ILE A C 1
ATOM 835 O O . ILE A 1 105 ? -9.873 -7.524 31.864 1.00 41.44 105 ILE A O 1
ATOM 839 N N . ASN A 1 106 ? -9.006 -7.029 33.875 1.00 41.78 106 ASN A N 1
ATOM 840 C CA . ASN A 1 106 ? -10.121 -6.262 34.414 1.00 41.78 106 ASN A CA 1
ATOM 841 C C . ASN A 1 106 ? -9.684 -4.798 34.524 1.00 41.78 106 ASN A C 1
ATOM 843 O O . ASN A 1 106 ? -9.197 -4.393 35.569 1.00 41.78 106 ASN A O 1
ATOM 847 N N . THR A 1 107 ? -9.884 -4.029 33.455 1.00 38.50 107 THR A N 1
ATOM 848 C CA . THR A 1 107 ? -10.235 -2.599 33.479 1.00 38.50 107 THR A CA 1
ATOM 849 C C . THR A 1 107 ? -10.540 -2.177 32.043 1.00 38.50 107 THR A C 1
ATOM 851 O O . THR A 1 107 ? -9.663 -2.098 31.188 1.00 38.50 107 THR A O 1
ATOM 854 N N . ILE A 1 108 ? -11.821 -1.945 31.760 1.00 43.56 108 ILE A N 1
ATOM 855 C CA . ILE A 1 108 ? -12.265 -1.297 30.527 1.00 43.56 108 ILE A CA 1
ATOM 856 C C . ILE A 1 108 ? -11.833 0.162 30.655 1.00 43.56 108 ILE A C 1
ATOM 858 O O . ILE A 1 108 ? -12.497 0.957 31.317 1.00 43.56 108 ILE A O 1
ATOM 862 N N . ASP A 1 109 ? -10.675 0.484 30.090 1.00 40.12 109 ASP A N 1
ATOM 863 C CA . ASP A 1 109 ? -10.255 1.863 29.911 1.00 40.12 109 ASP A CA 1
ATOM 864 C C . ASP A 1 109 ? -11.072 2.450 28.749 1.00 40.12 109 ASP A C 1
ATOM 866 O O . ASP A 1 109 ? -10.810 2.206 27.569 1.00 40.12 109 ASP A O 1
ATOM 870 N N . GLU A 1 110 ? -12.122 3.194 29.098 1.00 43.97 110 GLU A N 1
ATOM 871 C CA . GLU A 1 110 ? -13.006 3.960 28.201 1.00 43.97 110 GLU A CA 1
ATOM 872 C C . GLU A 1 110 ? -12.254 5.028 27.364 1.00 43.97 110 GLU A C 1
ATOM 874 O O . GLU A 1 110 ? -12.864 5.746 26.571 1.00 43.97 110 GLU A O 1
ATOM 879 N N . ALA A 1 111 ? -10.927 5.138 27.503 1.00 45.50 111 ALA A N 1
ATOM 880 C CA . ALA A 1 111 ? -10.101 6.160 26.870 1.00 45.50 111 ALA A CA 1
ATOM 881 C C . ALA A 1 111 ? -9.590 5.818 25.455 1.00 45.50 111 ALA A C 1
ATOM 883 O O . ALA A 1 111 ? -9.185 6.732 24.738 1.00 45.50 111 ALA A O 1
ATOM 884 N N . SER A 1 112 ? -9.635 4.559 24.992 1.00 53.97 112 SER A N 1
ATOM 885 C CA . SER A 1 112 ? -9.129 4.205 23.650 1.00 53.97 112 SER A CA 1
ATOM 886 C C . SER A 1 112 ? -10.222 3.670 22.717 1.00 53.97 112 SER A C 1
ATOM 888 O O . SER A 1 112 ? -10.377 2.468 22.478 1.00 53.97 112 SER A O 1
ATOM 890 N N . ARG A 1 113 ? -11.010 4.603 22.160 1.00 70.88 113 ARG A N 1
ATOM 891 C CA . ARG A 1 113 ? -11.976 4.341 21.068 1.00 70.88 113 ARG A CA 1
ATOM 892 C C . ARG A 1 113 ? -11.305 4.042 19.719 1.00 70.88 113 ARG A C 1
ATOM 894 O O . ARG A 1 113 ? -11.978 3.575 18.797 1.00 70.88 113 ARG A O 1
ATOM 901 N N . GLY A 1 114 ? -10.004 4.310 19.612 1.00 85.06 114 GLY A N 1
ATOM 902 C CA . GLY A 1 114 ? -9.207 4.095 18.412 1.00 85.06 114 GLY A CA 1
ATOM 903 C C . GLY A 1 114 ? -8.782 2.636 18.225 1.00 85.06 114 GLY A C 1
ATOM 904 O O . GLY A 1 114 ? -8.499 1.914 19.178 1.00 85.06 114 GLY A O 1
ATOM 905 N N . VAL A 1 115 ? -8.726 2.205 16.972 1.00 90.62 115 VAL A N 1
ATOM 906 C CA . VAL A 1 115 ? -8.118 0.961 16.502 1.00 90.62 115 VAL A CA 1
ATOM 907 C C . VAL A 1 115 ? -7.006 1.360 15.557 1.00 90.62 115 VAL A C 1
ATOM 909 O O . VAL A 1 115 ? -7.277 1.908 14.491 1.00 90.62 115 VAL A O 1
ATOM 912 N N . THR A 1 116 ? -5.767 1.060 15.917 1.00 94.25 116 THR A N 1
ATOM 913 C CA . THR A 1 116 ? -4.643 1.255 15.003 1.00 94.25 116 THR A CA 1
ATOM 914 C C . THR A 1 116 ? -4.405 -0.040 14.247 1.00 94.25 116 THR A C 1
ATOM 916 O O . THR A 1 116 ? -4.115 -1.071 14.849 1.00 94.25 116 THR A O 1
ATOM 919 N N . LEU A 1 117 ? -4.541 -0.009 12.924 1.00 95.19 117 LEU A N 1
ATOM 920 C CA . LEU A 1 117 ? -4.203 -1.144 12.070 1.00 95.19 117 LEU A CA 1
ATOM 921 C C . LEU A 1 117 ? -2.801 -0.955 11.509 1.00 95.19 117 LEU A C 1
ATOM 923 O O . LEU A 1 117 ? -2.484 0.128 11.027 1.00 95.19 117 LEU A O 1
ATOM 927 N N . MET A 1 118 ? -1.995 -2.012 11.534 1.00 96.56 118 MET A N 1
ATOM 928 C CA . MET A 1 118 ? -0.751 -2.114 10.782 1.00 96.56 118 MET A CA 1
ATOM 929 C C . MET A 1 118 ? -1.001 -2.945 9.527 1.00 96.56 118 MET A C 1
ATOM 931 O O . MET A 1 118 ? -1.450 -4.091 9.605 1.00 96.56 118 MET A O 1
ATOM 935 N N . VAL A 1 119 ? -0.692 -2.372 8.371 1.00 97.38 119 VAL A N 1
ATOM 936 C CA . VAL A 1 119 ? -0.779 -3.040 7.076 1.00 97.38 119 VAL A CA 1
ATOM 937 C C . VAL A 1 119 ? 0.611 -3.124 6.472 1.00 97.38 119 VAL A C 1
ATOM 939 O O . VAL A 1 119 ? 1.301 -2.114 6.386 1.00 97.38 119 VAL A O 1
ATOM 942 N N . SER A 1 120 ? 1.008 -4.303 6.003 1.00 97.31 120 SER A N 1
ATOM 943 C CA . SER A 1 120 ? 2.242 -4.483 5.235 1.00 97.31 120 SER A CA 1
ATOM 944 C C . SER A 1 120 ? 1.946 -5.069 3.862 1.00 97.31 120 SER A C 1
ATOM 946 O O . SER A 1 120 ? 1.192 -6.037 3.768 1.00 97.31 120 SER A O 1
ATOM 948 N N . VAL A 1 121 ? 2.582 -4.534 2.827 1.00 96.88 121 VAL A N 1
ATOM 949 C CA . VAL A 1 121 ? 2.594 -5.067 1.464 1.00 96.88 121 VAL A CA 1
ATOM 950 C C . VAL A 1 121 ? 4.021 -5.495 1.154 1.00 96.88 121 VAL A C 1
ATOM 952 O O . VAL A 1 121 ? 4.920 -4.666 1.021 1.00 96.88 121 VAL A O 1
ATOM 955 N N . GLU A 1 122 ? 4.223 -6.803 1.101 1.00 95.44 122 GLU A N 1
ATOM 956 C CA . GLU A 1 122 ? 5.485 -7.443 0.754 1.00 95.44 122 GLU A CA 1
ATOM 957 C C . GLU A 1 122 ? 5.448 -7.903 -0.700 1.00 95.44 122 GLU A C 1
ATOM 959 O O . GLU A 1 122 ? 4.438 -8.439 -1.149 1.00 95.44 122 GLU A O 1
ATOM 964 N N . ASP A 1 123 ? 6.553 -7.742 -1.417 1.00 94.50 123 ASP A N 1
ATOM 965 C CA . ASP A 1 123 ? 6.743 -8.267 -2.762 1.00 94.50 123 ASP A CA 1
ATOM 966 C C . ASP A 1 123 ? 8.117 -8.924 -2.941 1.00 94.50 123 ASP A C 1
ATOM 968 O O . ASP A 1 123 ? 9.043 -8.759 -2.137 1.00 94.50 123 ASP A O 1
ATOM 972 N N . THR A 1 124 ? 8.230 -9.697 -4.017 1.00 93.50 124 THR A N 1
ATOM 973 C CA . THR A 1 124 ? 9.479 -10.301 -4.503 1.00 93.50 124 THR A CA 1
ATOM 974 C C . THR A 1 124 ? 9.904 -9.706 -5.842 1.00 93.50 124 THR A C 1
ATOM 976 O O . THR A 1 124 ? 10.471 -10.408 -6.680 1.00 93.50 124 THR A O 1
ATOM 979 N N . GLY A 1 125 ? 9.553 -8.444 -6.092 1.00 90.50 125 GLY A N 1
ATOM 980 C CA . GLY A 1 125 ? 9.880 -7.754 -7.330 1.00 90.50 125 GLY A CA 1
ATOM 981 C C . GLY A 1 125 ? 11.359 -7.396 -7.424 1.00 90.50 125 GLY A C 1
ATOM 982 O O . GLY A 1 125 ? 12.180 -7.851 -6.635 1.00 90.50 125 GLY A O 1
ATOM 983 N N . ILE A 1 126 ? 11.706 -6.515 -8.363 1.00 89.06 126 ILE A N 1
ATOM 984 C CA . ILE A 1 126 ? 13.094 -6.062 -8.601 1.00 89.06 126 ILE A CA 1
ATOM 985 C C . ILE A 1 126 ? 13.741 -5.339 -7.402 1.00 89.06 126 ILE A C 1
ATOM 987 O O . ILE A 1 126 ? 14.955 -5.127 -7.375 1.00 89.06 126 ILE A O 1
ATOM 991 N N . GLY A 1 127 ? 12.941 -4.978 -6.395 1.00 88.31 127 GLY A N 1
ATOM 992 C CA . GLY A 1 127 ? 13.368 -4.225 -5.224 1.00 88.31 127 GLY A CA 1
ATOM 993 C C . GLY A 1 127 ? 13.728 -2.772 -5.540 1.00 88.31 127 GLY A C 1
ATOM 994 O O . GLY A 1 127 ? 13.542 -2.270 -6.646 1.00 88.31 127 GLY A O 1
ATOM 995 N N . ILE A 1 128 ? 14.247 -2.080 -4.526 1.00 87.44 128 ILE A N 1
ATOM 996 C CA . ILE A 1 128 ? 14.573 -0.652 -4.604 1.00 87.44 128 ILE A CA 1
ATOM 997 C C . ILE A 1 128 ? 16.097 -0.465 -4.520 1.00 87.44 128 ILE A C 1
ATOM 999 O O . ILE A 1 128 ? 16.705 -0.931 -3.545 1.00 87.44 128 ILE A O 1
ATOM 1003 N N . PRO A 1 129 ? 16.739 0.213 -5.493 1.00 87.25 129 PRO A N 1
ATOM 1004 C CA . PRO A 1 129 ? 18.176 0.494 -5.460 1.00 87.25 129 PRO A CA 1
ATOM 1005 C C . PRO A 1 129 ? 18.593 1.294 -4.222 1.00 87.25 129 PRO A C 1
ATOM 1007 O O . PRO A 1 129 ? 17.903 2.236 -3.850 1.00 87.25 129 PRO A O 1
ATOM 1010 N N . LEU A 1 130 ? 19.748 0.966 -3.624 1.00 85.31 130 LEU A N 1
ATOM 1011 C CA . LEU A 1 130 ? 20.222 1.565 -2.361 1.00 85.31 130 LEU A CA 1
ATOM 1012 C C . LEU A 1 130 ? 20.227 3.101 -2.383 1.00 85.31 130 LEU A C 1
ATOM 1014 O O . LEU A 1 130 ? 19.766 3.727 -1.439 1.00 85.31 130 LEU A O 1
ATOM 1018 N N . ILE A 1 131 ? 20.666 3.698 -3.493 1.00 83.88 131 ILE A N 1
ATOM 1019 C CA . ILE A 1 131 ? 20.785 5.155 -3.652 1.00 83.88 131 ILE A CA 1
ATOM 1020 C C . ILE A 1 131 ? 19.451 5.912 -3.559 1.00 83.88 131 ILE A C 1
ATOM 1022 O O . ILE A 1 131 ? 19.449 7.108 -3.282 1.00 83.88 131 ILE A O 1
ATOM 1026 N N . VAL A 1 132 ? 18.315 5.244 -3.789 1.00 86.19 132 VAL A N 1
ATOM 1027 C CA . VAL A 1 132 ? 16.996 5.893 -3.745 1.00 86.19 132 VAL A CA 1
ATOM 1028 C C . VAL A 1 132 ? 16.170 5.511 -2.518 1.00 86.19 132 VAL A C 1
ATOM 1030 O O . VAL A 1 132 ? 15.087 6.065 -2.351 1.00 86.19 132 VAL A O 1
ATOM 1033 N N . GLN A 1 133 ? 16.658 4.608 -1.655 1.00 86.94 133 GLN A N 1
ATOM 1034 C CA . GLN A 1 133 ? 15.890 4.077 -0.516 1.00 86.94 133 GLN A CA 1
ATOM 1035 C C . GLN A 1 133 ? 15.487 5.168 0.480 1.00 86.94 133 GLN A C 1
ATOM 1037 O O . GLN A 1 133 ? 14.314 5.257 0.831 1.00 86.94 133 GLN A O 1
ATOM 1042 N N . ASP A 1 134 ? 16.407 6.0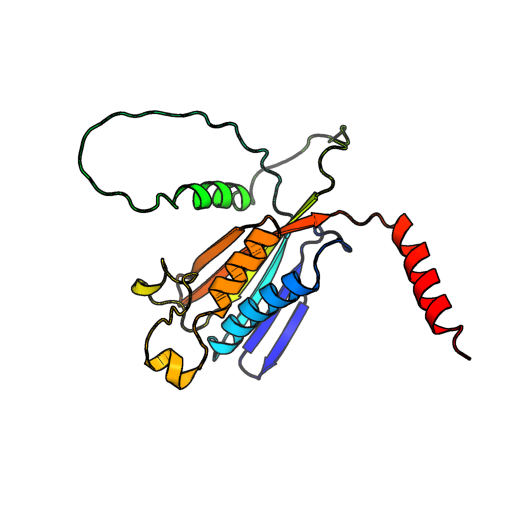67 0.827 1.00 86.62 134 ASP A N 1
ATOM 1043 C CA . ASP A 1 134 ? 16.138 7.173 1.764 1.00 86.62 134 ASP A CA 1
ATOM 1044 C C . ASP A 1 134 ? 15.190 8.233 1.184 1.00 86.62 134 ASP A C 1
ATOM 1046 O O . ASP A 1 134 ? 14.724 9.134 1.873 1.00 86.62 134 ASP A O 1
ATOM 1050 N N . ARG A 1 135 ? 14.901 8.148 -0.118 1.00 88.38 135 ARG A N 1
ATOM 1051 C CA . ARG A 1 135 ? 14.126 9.143 -0.863 1.00 88.38 135 ARG A CA 1
ATOM 1052 C C . ARG A 1 135 ? 12.851 8.570 -1.469 1.00 88.38 135 ARG A C 1
ATOM 1054 O O . ARG A 1 135 ? 12.173 9.279 -2.206 1.00 88.38 135 ARG A O 1
ATOM 1061 N N . VAL A 1 136 ? 12.463 7.333 -1.152 1.00 89.88 136 VAL A N 1
ATOM 1062 C CA . VAL A 1 136 ? 11.295 6.672 -1.776 1.00 89.88 136 VAL A CA 1
ATOM 1063 C C . VAL A 1 136 ? 9.975 7.420 -1.575 1.00 89.88 136 VAL A C 1
ATOM 1065 O O . VAL A 1 136 ? 9.081 7.310 -2.411 1.00 89.88 136 VAL A O 1
ATOM 1068 N N . PHE A 1 137 ? 9.849 8.203 -0.501 1.00 92.19 137 PHE A N 1
ATOM 1069 C CA . PHE A 1 137 ? 8.664 9.022 -0.226 1.00 92.19 137 PHE A CA 1
ATOM 1070 C C . PHE A 1 137 ? 8.789 10.475 -0.704 1.00 92.19 137 PHE A C 1
ATOM 1072 O O . PHE A 1 137 ? 7.858 11.256 -0.509 1.00 92.19 137 PHE A O 1
ATOM 1079 N N . THR A 1 138 ? 9.909 10.859 -1.326 1.00 86.69 138 THR A N 1
ATOM 1080 C CA . THR A 1 138 ? 10.069 12.215 -1.866 1.00 86.69 138 THR A CA 1
ATOM 1081 C C . THR A 1 138 ? 9.284 12.379 -3.177 1.00 86.69 138 THR A C 1
ATOM 1083 O O . THR A 1 138 ? 9.317 11.485 -4.027 1.00 86.69 138 THR A O 1
ATOM 1086 N N . PRO A 1 139 ? 8.544 13.492 -3.363 1.00 86.56 139 PRO A N 1
ATOM 1087 C CA . PRO A 1 139 ? 7.777 13.725 -4.584 1.00 86.56 139 PRO A CA 1
ATOM 1088 C C . PRO A 1 139 ? 8.650 13.703 -5.841 1.00 86.56 139 PRO A C 1
ATOM 1090 O O . PRO A 1 139 ? 9.761 14.228 -5.840 1.00 86.56 139 PRO A O 1
ATOM 1093 N N . PHE A 1 140 ? 8.110 13.144 -6.927 1.00 83.56 140 PHE A N 1
ATOM 1094 C CA . PHE A 1 140 ? 8.769 13.025 -8.238 1.00 83.56 140 PHE A CA 1
ATOM 1095 C C . PHE A 1 140 ? 10.026 12.146 -8.256 1.00 83.56 140 PHE A C 1
ATOM 1097 O O . PHE A 1 140 ? 10.720 12.083 -9.271 1.00 83.56 140 PHE A O 1
ATOM 1104 N N . MET A 1 141 ? 10.306 11.424 -7.170 1.00 81.50 141 MET A N 1
ATOM 1105 C CA . MET A 1 141 ? 11.449 10.529 -7.116 1.00 81.50 141 MET A CA 1
ATOM 1106 C C . MET A 1 141 ? 11.191 9.267 -7.941 1.00 81.50 141 MET A C 1
ATOM 1108 O O . MET A 1 141 ? 10.170 8.591 -7.794 1.00 81.50 141 MET A O 1
ATOM 1112 N N . GLN A 1 142 ? 12.142 8.932 -8.812 1.00 78.62 142 GLN A N 1
ATOM 1113 C CA . GLN A 1 142 ? 12.151 7.697 -9.594 1.00 78.62 142 GLN A CA 1
ATOM 1114 C C . GLN A 1 142 ? 13.531 7.047 -9.496 1.00 78.62 142 GLN A C 1
ATOM 1116 O O . GLN A 1 142 ? 14.540 7.746 -9.441 1.00 78.62 142 GLN A O 1
ATOM 1121 N N . ALA A 1 143 ? 13.573 5.713 -9.452 1.00 68.81 143 ALA A N 1
ATOM 1122 C CA . ALA A 1 143 ? 14.806 4.963 -9.223 1.00 68.81 143 ALA A CA 1
ATOM 1123 C C . ALA A 1 143 ? 15.860 5.184 -10.323 1.00 68.81 143 ALA A C 1
ATOM 1125 O O . ALA A 1 143 ? 17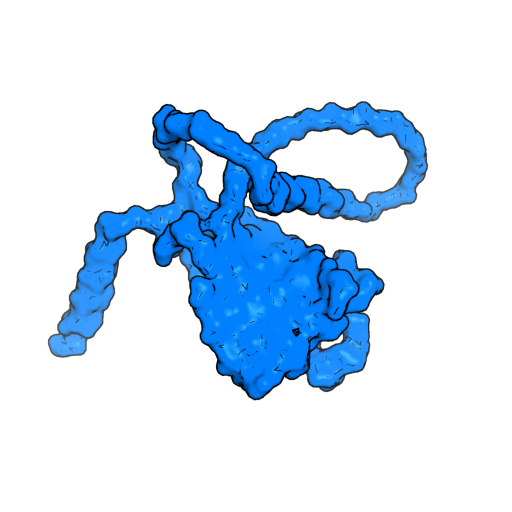.040 5.335 -10.020 1.00 68.81 143 ALA A O 1
ATOM 1126 N N . ASP A 1 144 ? 15.434 5.236 -11.586 1.00 69.69 144 ASP A N 1
ATOM 1127 C CA . ASP A 1 144 ? 16.256 5.605 -12.735 1.00 69.69 144 ASP A CA 1
ATOM 1128 C C . ASP A 1 144 ? 15.380 5.934 -13.965 1.00 69.69 144 ASP A C 1
ATOM 1130 O O . ASP A 1 144 ? 14.162 5.734 -13.974 1.00 69.69 144 ASP A O 1
ATOM 1134 N N . SER A 1 145 ? 16.013 6.412 -15.044 1.00 60.53 145 SER A N 1
ATOM 1135 C CA . SER A 1 145 ? 15.311 6.712 -16.303 1.00 60.53 145 SER A CA 1
ATOM 1136 C C . SER A 1 145 ? 14.794 5.464 -17.033 1.00 60.53 145 SER A C 1
ATOM 1138 O O . SER A 1 145 ? 13.892 5.576 -17.867 1.00 60.53 145 SER A O 1
ATOM 1140 N N . SER A 1 146 ? 15.357 4.280 -16.756 1.00 62.47 146 SER A N 1
ATOM 1141 C CA . SER A 1 146 ? 14.920 3.024 -17.375 1.00 62.47 146 SER A CA 1
ATOM 1142 C C . SER A 1 146 ? 13.586 2.548 -16.791 1.00 62.47 146 SER A C 1
ATOM 1144 O O . SER A 1 146 ? 12.698 2.142 -17.541 1.00 62.47 146 SER A O 1
ATOM 1146 N N . THR A 1 147 ? 13.382 2.734 -15.486 1.00 62.78 147 THR A N 1
ATOM 1147 C CA . THR A 1 147 ? 12.144 2.430 -14.765 1.00 62.78 147 THR A CA 1
ATOM 1148 C C . THR A 1 147 ? 10.995 3.304 -15.265 1.00 62.78 147 THR A C 1
ATOM 1150 O O . THR A 1 147 ? 9.905 2.790 -15.518 1.00 62.78 147 THR A O 1
ATOM 1153 N N . SER A 1 148 ? 11.228 4.601 -15.502 1.00 63.38 148 SER A N 1
ATOM 1154 C CA . SER A 1 148 ? 10.207 5.509 -16.052 1.00 63.38 148 SER A CA 1
ATOM 1155 C C . SER A 1 148 ? 9.773 5.123 -17.467 1.00 63.38 148 SER A C 1
ATOM 1157 O O . SER A 1 148 ? 8.604 5.277 -17.805 1.00 63.38 148 SER A O 1
ATOM 1159 N N . ARG A 1 149 ? 10.689 4.601 -18.294 1.00 60.19 149 ARG A N 1
ATOM 1160 C CA . ARG A 1 149 ? 10.375 4.152 -19.662 1.00 60.19 149 ARG A CA 1
ATOM 1161 C C . ARG A 1 149 ? 9.657 2.805 -19.692 1.00 60.19 149 ARG A C 1
ATOM 1163 O O . ARG A 1 149 ? 8.704 2.655 -20.444 1.00 60.19 149 ARG A O 1
ATOM 1170 N N . ASN A 1 150 ? 10.107 1.852 -18.879 1.00 59.84 150 ASN A N 1
ATOM 1171 C CA . ASN A 1 150 ? 9.601 0.477 -18.910 1.00 59.84 150 ASN A CA 1
ATOM 1172 C C . ASN A 1 150 ? 8.303 0.305 -18.118 1.00 59.84 150 ASN A C 1
ATOM 1174 O O . ASN A 1 150 ? 7.462 -0.508 -18.483 1.00 59.84 150 ASN A O 1
ATOM 1178 N N . TYR A 1 151 ? 8.130 1.080 -17.047 1.00 63.94 151 TYR A N 1
ATOM 1179 C CA . TYR A 1 151 ? 7.012 0.916 -16.125 1.00 63.94 151 TYR A CA 1
ATOM 1180 C C . TYR A 1 151 ? 6.175 2.201 -15.964 1.00 63.94 151 TYR A C 1
ATOM 1182 O O . TYR A 1 151 ? 5.091 2.166 -15.380 1.00 63.94 151 TYR A O 1
ATOM 1190 N N . GLY A 1 152 ? 6.617 3.351 -16.484 1.00 63.78 152 GLY A N 1
ATOM 1191 C CA . GLY A 1 152 ? 5.875 4.614 -16.382 1.00 63.78 152 GLY A CA 1
ATOM 1192 C C . GLY A 1 152 ? 5.743 5.146 -14.947 1.00 63.78 152 GLY A C 1
ATOM 1193 O O . GLY A 1 152 ? 6.309 4.608 -13.993 1.00 63.78 152 GLY A O 1
ATOM 1194 N N . GLY A 1 153 ? 4.936 6.193 -14.768 1.00 73.06 153 GLY A N 1
ATOM 1195 C CA . GLY A 1 153 ? 4.634 6.809 -13.468 1.00 73.06 153 GLY A CA 1
ATOM 1196 C C . GLY A 1 153 ? 5.350 8.141 -13.243 1.00 73.06 153 GLY A C 1
ATOM 1197 O O . GLY A 1 153 ? 6.374 8.419 -13.855 1.00 73.06 153 GLY A O 1
ATOM 1198 N N . THR A 1 154 ? 4.789 8.975 -12.369 1.00 74.25 154 THR A N 1
ATOM 1199 C CA . THR A 1 154 ? 5.261 10.347 -12.103 1.00 74.25 154 THR A CA 1
ATOM 1200 C C . THR A 1 154 ? 6.173 10.459 -10.879 1.00 74.25 154 THR A C 1
ATOM 1202 O O . THR A 1 154 ? 6.645 11.545 -10.577 1.00 74.25 154 THR A O 1
ATOM 1205 N N . GLY A 1 155 ? 6.374 9.367 -10.130 1.00 78.44 155 GLY A N 1
ATOM 1206 C CA . GLY A 1 155 ? 7.079 9.396 -8.839 1.00 78.44 155 GLY A CA 1
ATOM 1207 C C . GLY A 1 155 ? 6.279 10.049 -7.701 1.00 78.44 155 GLY A C 1
ATOM 1208 O O . GLY A 1 155 ? 6.827 10.325 -6.645 1.00 78.44 155 GLY A O 1
ATOM 1209 N N . ILE A 1 156 ? 4.982 10.316 -7.898 1.00 83.75 156 ILE A N 1
ATOM 1210 C CA . ILE A 1 156 ? 4.137 11.019 -6.913 1.00 83.75 156 ILE A CA 1
ATOM 1211 C C . ILE A 1 156 ? 3.357 10.038 -6.010 1.00 83.75 156 ILE A C 1
ATOM 1213 O O . ILE A 1 156 ? 2.920 10.387 -4.916 1.00 83.75 156 ILE A O 1
ATOM 1217 N N . GLY A 1 157 ? 3.166 8.786 -6.442 1.00 87.38 157 GLY A N 1
ATOM 1218 C CA . GLY A 1 157 ? 2.282 7.837 -5.750 1.00 87.38 157 GLY A CA 1
ATOM 1219 C C . GLY A 1 157 ? 2.668 7.594 -4.287 1.00 87.38 157 GLY A C 1
ATOM 1220 O O . GLY A 1 157 ? 1.818 7.674 -3.398 1.00 87.38 157 GLY A O 1
ATOM 1221 N N . LEU A 1 158 ? 3.951 7.336 -4.014 1.00 93.06 158 LEU A N 1
ATOM 1222 C CA . LEU A 1 158 ? 4.434 7.080 -2.652 1.00 93.06 158 LEU A CA 1
ATOM 1223 C C . LEU A 1 158 ? 4.427 8.338 -1.772 1.00 93.06 158 LEU A C 1
ATOM 1225 O O . LEU A 1 158 ? 4.080 8.233 -0.598 1.00 93.06 158 LEU A O 1
ATOM 1229 N N . SER A 1 159 ? 4.702 9.526 -2.321 1.00 92.38 159 SER A N 1
ATOM 1230 C CA . SER A 1 159 ? 4.619 10.777 -1.554 1.00 92.38 159 SER A CA 1
ATOM 1231 C C . SER A 1 159 ? 3.175 11.136 -1.186 1.00 92.38 159 SER A C 1
ATOM 1233 O O . SER A 1 159 ? 2.911 11.541 -0.056 1.00 92.38 159 SER A O 1
ATOM 1235 N N . ILE A 1 160 ? 2.212 10.916 -2.096 1.00 92.06 160 ILE A N 1
ATOM 1236 C CA . ILE A 1 160 ? 0.778 11.027 -1.768 1.00 92.06 160 ILE A CA 1
ATOM 1237 C C . ILE A 1 160 ? 0.404 9.998 -0.706 1.00 92.06 160 ILE A C 1
ATOM 1239 O O . ILE A 1 160 ? -0.323 10.320 0.223 1.00 92.06 160 ILE A O 1
ATOM 1243 N N . THR A 1 161 ? 0.910 8.770 -0.820 1.00 96.62 161 THR A N 1
ATOM 1244 C CA . THR A 1 161 ? 0.619 7.716 0.159 1.00 96.62 161 THR A CA 1
ATOM 1245 C C . THR A 1 161 ? 1.103 8.099 1.551 1.00 96.62 161 THR A C 1
ATOM 1247 O O . THR A 1 161 ? 0.327 7.975 2.491 1.00 96.62 161 THR A O 1
ATOM 1250 N N . LYS A 1 162 ? 2.328 8.627 1.679 1.00 95.12 162 LYS A N 1
ATOM 1251 C CA . LYS A 1 162 ? 2.846 9.151 2.950 1.00 95.12 162 LYS A CA 1
ATOM 1252 C C . LYS A 1 162 ? 1.929 10.232 3.523 1.00 95.12 162 LYS A C 1
ATOM 1254 O O . LYS A 1 162 ? 1.466 10.085 4.647 1.00 95.12 162 LYS A O 1
ATOM 1259 N N . CYS A 1 163 ? 1.559 11.228 2.717 1.00 95.12 163 CYS A N 1
ATOM 1260 C CA . CYS A 1 163 ? 0.642 12.285 3.148 1.00 95.12 163 CYS A CA 1
ATOM 1261 C C . CYS A 1 163 ? -0.730 11.742 3.592 1.00 95.12 163 CYS A C 1
ATOM 1263 O O . CYS A 1 163 ? -1.255 12.153 4.621 1.00 95.12 163 CYS A O 1
ATOM 1265 N N . LEU A 1 164 ? -1.318 10.797 2.849 1.00 96.75 164 LEU A N 1
ATOM 1266 C CA . LEU A 1 164 ? -2.602 10.193 3.215 1.00 96.75 164 LEU A CA 1
ATOM 1267 C C . LEU A 1 164 ? -2.517 9.400 4.521 1.00 96.75 164 LEU A C 1
ATOM 1269 O O . LEU A 1 164 ? -3.436 9.485 5.329 1.00 96.75 164 LEU A O 1
ATOM 1273 N N . VAL A 1 165 ? -1.433 8.654 4.729 1.00 96.56 165 VAL A N 1
ATOM 1274 C CA . VAL A 1 165 ? -1.190 7.903 5.966 1.00 96.56 165 VAL A CA 1
ATOM 1275 C C . VAL A 1 165 ? -1.057 8.850 7.160 1.00 96.56 165 VAL A C 1
ATOM 1277 O O . VAL A 1 165 ? -1.713 8.640 8.179 1.00 96.56 165 VAL A O 1
ATOM 1280 N N . GLU A 1 166 ? -0.286 9.927 7.018 1.00 94.88 166 GLU A N 1
ATOM 1281 C CA . GLU A 1 166 ? -0.121 10.952 8.057 1.00 94.88 166 GLU A CA 1
ATOM 1282 C C . GLU A 1 166 ? -1.451 11.660 8.370 1.00 94.88 166 GLU A C 1
ATOM 1284 O O . GLU A 1 166 ? -1.806 11.834 9.535 1.00 94.88 166 GLU A O 1
ATOM 1289 N N . LEU A 1 167 ? -2.254 11.986 7.347 1.00 94.88 167 LEU A N 1
ATOM 1290 C CA . LEU A 1 167 ? -3.609 12.534 7.519 1.00 94.88 167 LEU A CA 1
ATOM 1291 C C . LEU A 1 167 ? -4.568 11.566 8.227 1.00 94.88 167 LEU A C 1
ATOM 1293 O O . LEU A 1 167 ? -5.555 12.006 8.813 1.00 94.88 167 LEU A O 1
ATOM 1297 N N . MET A 1 168 ? -4.299 10.262 8.164 1.00 94.81 168 MET A N 1
ATOM 1298 C CA . MET A 1 168 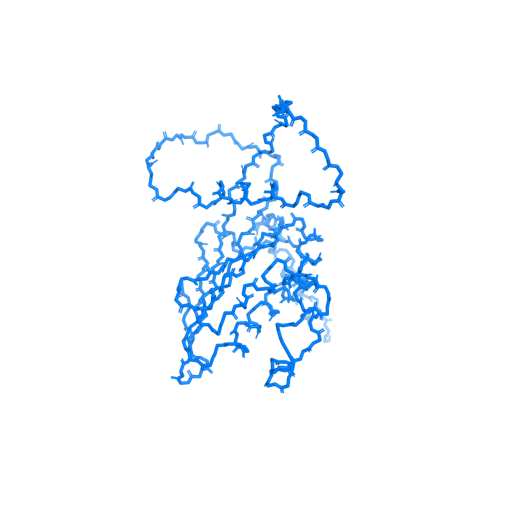? -5.039 9.216 8.876 1.00 94.81 168 MET A CA 1
ATOM 1299 C C . MET A 1 168 ? -4.423 8.886 10.250 1.00 94.81 168 MET A C 1
ATOM 1301 O O . MET A 1 168 ? -4.749 7.856 10.847 1.00 94.81 168 MET A O 1
ATOM 1305 N N . GLY A 1 169 ? -3.536 9.751 10.759 1.00 92.94 169 GLY A N 1
ATOM 1306 C CA . GLY A 1 169 ? -2.916 9.626 12.082 1.00 92.94 169 GLY A CA 1
ATOM 1307 C C . GLY A 1 169 ? -1.914 8.478 12.191 1.00 92.94 169 GLY A C 1
ATOM 1308 O O . GLY A 1 169 ? -1.648 7.997 13.290 1.00 92.94 169 GLY A O 1
ATOM 1309 N N . GLY A 1 170 ? -1.412 7.993 11.059 1.00 94.38 170 GLY A N 1
ATOM 1310 C CA . GLY A 1 170 ? -0.491 6.874 10.985 1.00 94.38 170 GLY A CA 1
ATOM 1311 C C . GLY A 1 170 ? 0.903 7.263 10.512 1.00 94.38 170 GLY A C 1
ATOM 1312 O O . GLY A 1 170 ? 1.239 8.433 10.348 1.00 94.38 170 GLY A O 1
ATOM 1313 N N . HIS A 1 171 ? 1.710 6.245 10.247 1.00 95.00 171 HIS A N 1
ATOM 1314 C CA . HIS A 1 171 ? 3.064 6.378 9.720 1.00 95.00 171 HIS A CA 1
ATOM 1315 C C . HIS A 1 171 ? 3.314 5.318 8.651 1.00 95.00 171 HIS A C 1
ATOM 1317 O O . HIS A 1 171 ? 2.743 4.234 8.723 1.00 95.00 171 HIS A O 1
ATOM 1323 N N . ILE A 1 172 ? 4.190 5.596 7.685 1.00 95.00 172 ILE A N 1
ATOM 1324 C CA . ILE A 1 172 ? 4.591 4.652 6.638 1.00 95.00 172 ILE A CA 1
ATOM 1325 C C . ILE A 1 172 ? 6.106 4.443 6.637 1.00 95.00 172 ILE A C 1
ATOM 1327 O O . ILE A 1 172 ? 6.880 5.381 6.795 1.00 95.00 172 ILE A O 1
ATOM 1331 N N . SER A 1 173 ? 6.540 3.207 6.438 1.00 93.19 173 SER A N 1
ATOM 1332 C CA . SER A 1 173 ? 7.939 2.809 6.360 1.00 93.19 173 SER A CA 1
ATOM 1333 C C . SER A 1 173 ? 8.167 1.800 5.236 1.00 93.19 173 SER A C 1
ATOM 1335 O O . SER A 1 173 ? 7.234 1.273 4.620 1.00 93.19 173 SER A O 1
ATOM 1337 N N . PHE A 1 174 ? 9.439 1.560 4.940 1.00 91.81 174 PHE A N 1
ATOM 1338 C CA . PHE A 1 174 ? 9.892 0.630 3.918 1.00 91.81 174 PHE A CA 1
ATOM 1339 C C . PHE A 1 174 ? 11.075 -0.185 4.451 1.00 91.81 174 PHE A C 1
ATOM 1341 O O . PHE A 1 174 ? 11.950 0.356 5.125 1.00 91.81 174 PHE A O 1
ATOM 1348 N N . ILE A 1 175 ? 11.104 -1.479 4.129 1.00 88.38 175 ILE A N 1
ATOM 1349 C CA . ILE A 1 175 ? 12.191 -2.402 4.459 1.00 88.38 175 ILE A CA 1
ATOM 1350 C C . ILE A 1 175 ? 12.609 -3.153 3.196 1.00 88.38 175 ILE A C 1
ATOM 1352 O O . ILE A 1 175 ? 11.786 -3.741 2.487 1.00 88.38 175 ILE A O 1
ATOM 1356 N N . ARG A 1 176 ? 13.915 -3.164 2.921 1.00 85.88 176 ARG A N 1
ATOM 1357 C CA . ARG A 1 176 ? 14.506 -3.973 1.851 1.00 85.88 176 ARG A CA 1
ATOM 1358 C C . ARG A 1 176 ? 14.549 -5.447 2.262 1.00 85.88 176 ARG A C 1
ATOM 1360 O O . ARG A 1 176 ? 14.939 -5.768 3.382 1.00 85.88 176 ARG A O 1
ATOM 1367 N N . ARG A 1 177 ? 14.261 -6.354 1.326 1.00 81.75 177 ARG A N 1
ATOM 1368 C CA . ARG A 1 177 ? 14.442 -7.799 1.527 1.00 81.75 177 ARG A CA 1
ATOM 1369 C C . ARG A 1 177 ? 15.836 -8.294 1.135 1.00 81.75 177 ARG A C 1
ATOM 1371 O O . ARG A 1 177 ? 16.474 -7.765 0.222 1.00 81.75 177 ARG A O 1
ATOM 1378 N N . SER A 1 178 ? 16.278 -9.371 1.786 1.00 64.38 178 SER A N 1
ATOM 1379 C CA . SER A 1 178 ? 17.588 -10.001 1.559 1.00 64.38 178 SER A CA 1
ATOM 1380 C C . SER A 1 178 ? 17.737 -10.669 0.183 1.00 64.38 178 SER A C 1
ATOM 1382 O O . SER A 1 178 ? 18.859 -10.793 -0.295 1.00 64.38 178 SER A O 1
ATOM 1384 N N . GLN A 1 179 ? 16.638 -11.078 -0.468 1.00 55.59 179 GLN A N 1
ATOM 1385 C CA . GLN A 1 179 ? 16.645 -11.856 -1.722 1.00 55.59 179 GLN A CA 1
ATOM 1386 C C . GLN A 1 179 ? 16.019 -11.122 -2.926 1.00 55.59 179 GLN A C 1
ATOM 1388 O O . GLN A 1 179 ? 15.559 -11.771 -3.858 1.00 55.59 179 GLN A O 1
ATOM 1393 N N . VAL A 1 180 ? 16.066 -9.778 -2.931 1.00 78.31 180 VAL A N 1
ATOM 1394 C CA . VAL A 1 180 ? 15.370 -8.886 -3.890 1.00 78.31 180 VAL A CA 1
ATOM 1395 C C . VAL A 1 180 ? 13.860 -8.770 -3.567 1.00 78.31 180 VAL A C 1
ATOM 1397 O O . VAL A 1 180 ? 13.251 -9.707 -3.059 1.00 78.31 180 VAL A O 1
ATOM 1400 N N . GLY A 1 181 ? 13.290 -7.571 -3.736 1.00 88.19 181 GLY A N 1
ATOM 1401 C CA . GLY A 1 181 ? 11.920 -7.214 -3.335 1.00 88.19 181 GLY A CA 1
ATOM 1402 C C . GLY A 1 181 ? 11.842 -6.146 -2.238 1.00 88.19 181 GLY A C 1
ATOM 1403 O O . GLY A 1 181 ? 12.864 -5.672 -1.717 1.00 88.19 181 GLY A O 1
ATOM 1404 N N . SER A 1 182 ? 10.617 -5.759 -1.895 1.00 93.19 182 SER A N 1
ATOM 1405 C CA . SER A 1 182 ? 10.318 -4.701 -0.925 1.00 93.19 182 SER A CA 1
ATOM 1406 C C . SER A 1 182 ? 9.210 -5.079 0.057 1.00 93.19 182 SER A C 1
ATOM 1408 O O . SER A 1 182 ? 8.305 -5.833 -0.278 1.00 93.19 182 SER A O 1
ATOM 1410 N N . THR A 1 183 ? 9.259 -4.523 1.270 1.00 95.44 183 THR A N 1
ATOM 1411 C CA . THR A 1 183 ? 8.117 -4.509 2.193 1.00 95.44 183 THR A CA 1
ATOM 1412 C C . THR A 1 183 ? 7.798 -3.069 2.558 1.00 95.44 183 THR A C 1
ATOM 1414 O O . THR A 1 183 ? 8.591 -2.410 3.229 1.00 95.44 183 THR A O 1
ATOM 1417 N N . PHE A 1 184 ? 6.641 -2.577 2.125 1.00 96.75 184 PHE A N 1
ATOM 1418 C CA . PHE A 1 184 ? 6.091 -1.304 2.588 1.00 96.75 184 PHE A CA 1
ATOM 1419 C C . PHE A 1 184 ? 5.096 -1.567 3.706 1.00 96.75 184 PHE A C 1
ATOM 1421 O O . PHE A 1 184 ? 4.195 -2.388 3.540 1.00 96.75 184 PHE A O 1
ATOM 1428 N N . SER A 1 185 ? 5.223 -0.851 4.814 1.00 96.94 185 SER A N 1
ATOM 1429 C CA . SER A 1 185 ? 4.335 -0.994 5.966 1.00 96.94 185 SER A CA 1
ATOM 1430 C C . SER A 1 185 ? 3.775 0.355 6.360 1.00 96.94 185 SER A C 1
ATOM 1432 O O . SER A 1 185 ? 4.502 1.340 6.354 1.00 96.94 185 SER A O 1
ATOM 1434 N N . PHE A 1 186 ? 2.501 0.420 6.726 1.00 96.75 186 PHE A N 1
ATOM 1435 C CA . PHE A 1 186 ? 1.929 1.624 7.307 1.00 96.75 186 PHE A CA 1
ATOM 1436 C C . PHE A 1 186 ? 0.978 1.310 8.454 1.00 96.75 186 PHE A C 1
ATOM 1438 O O . PHE A 1 186 ? 0.353 0.249 8.489 1.00 96.75 186 PHE A O 1
ATOM 1445 N N . THR A 1 187 ? 0.857 2.251 9.381 1.00 96.69 187 THR A N 1
ATOM 1446 C CA . THR A 1 187 ? -0.203 2.271 10.384 1.00 96.69 187 THR A CA 1
ATOM 1447 C C . THR A 1 187 ? -1.302 3.237 9.973 1.00 96.69 187 THR A C 1
ATOM 1449 O O . THR A 1 187 ? -1.071 4.174 9.215 1.00 96.69 187 THR A O 1
ATOM 1452 N N . THR A 1 188 ? -2.518 3.016 10.453 1.00 94.75 188 THR A N 1
ATOM 1453 C CA . THR A 1 188 ? -3.634 3.952 10.284 1.00 94.75 188 THR A CA 1
ATOM 1454 C C . THR A 1 188 ? -4.587 3.814 11.457 1.00 94.75 188 THR A C 1
ATOM 1456 O O . THR A 1 188 ? -4.826 2.701 11.937 1.00 94.75 188 THR A O 1
ATOM 1459 N N . VAL A 1 189 ? -5.139 4.934 11.913 1.00 93.50 189 VAL A N 1
ATOM 1460 C CA . VAL A 1 189 ? -6.060 4.966 13.050 1.00 93.50 189 VAL A CA 1
ATOM 1461 C C . VAL A 1 189 ? -7.496 4.994 12.536 1.00 93.50 189 VAL A C 1
ATOM 1463 O O . VAL A 1 189 ? -7.847 5.775 11.654 1.00 93.50 189 VAL A O 1
ATOM 1466 N N . PHE A 1 190 ? -8.332 4.129 13.094 1.00 93.19 190 PHE A N 1
ATOM 1467 C CA . PHE A 1 190 ? -9.770 4.075 12.855 1.00 93.19 190 PHE A CA 1
ATOM 1468 C C . PHE A 1 190 ? -10.536 4.128 14.171 1.00 93.19 190 PHE A C 1
ATOM 1470 O O . PHE A 1 190 ? -9.975 3.891 15.234 1.00 93.19 190 PHE A O 1
ATOM 1477 N N . GLU A 1 191 ? -11.839 4.359 14.115 1.00 90.81 191 GLU A N 1
ATOM 1478 C CA . GLU A 1 191 ? -12.715 4.203 15.274 1.00 90.81 191 GLU A CA 1
ATOM 1479 C C . GLU A 1 191 ? -13.315 2.792 15.323 1.00 90.81 191 GLU A C 1
ATOM 1481 O O . GLU A 1 191 ? -13.664 2.205 14.289 1.00 90.81 191 GLU A O 1
ATOM 1486 N N . ARG A 1 192 ? -13.496 2.243 16.532 1.00 84.62 192 ARG A N 1
ATOM 1487 C CA . ARG A 1 192 ? -14.273 1.005 16.712 1.00 84.62 192 ARG A CA 1
ATOM 1488 C C . ARG A 1 192 ? -15.731 1.236 16.325 1.00 84.62 192 ARG A C 1
ATOM 1490 O O . ARG A 1 192 ? -16.399 2.112 16.870 1.00 84.62 192 ARG A O 1
ATOM 1497 N N . CYS A 1 193 ? -16.261 0.385 15.450 1.00 77.12 193 CYS A N 1
ATOM 1498 C CA . CYS A 1 193 ? -17.693 0.351 15.183 1.00 77.12 193 CYS A CA 1
ATOM 1499 C C . CYS A 1 193 ? -18.394 -0.568 16.194 1.00 77.12 193 CYS A C 1
ATOM 1501 O O . CYS A 1 193 ? -18.042 -1.742 16.320 1.00 77.12 193 CYS A O 1
ATOM 1503 N N . ASN A 1 194 ? -19.404 -0.063 16.908 1.00 68.00 194 ASN A N 1
ATOM 1504 C CA . ASN A 1 194 ? -20.190 -0.888 17.823 1.00 68.00 194 ASN A CA 1
ATOM 1505 C C . ASN A 1 194 ? -21.336 -1.585 17.060 1.00 68.00 194 ASN A C 1
ATOM 1507 O O . ASN A 1 194 ? -22.154 -0.914 16.423 1.00 68.00 194 ASN A O 1
ATOM 1511 N N . LYS A 1 195 ? -21.422 -2.926 17.131 1.00 57.75 195 LYS A N 1
ATOM 1512 C CA . LYS A 1 195 ? -22.355 -3.759 16.331 1.00 57.75 195 LYS A CA 1
ATOM 1513 C C . LYS A 1 195 ? -23.838 -3.372 16.483 1.00 57.75 195 LYS A C 1
ATOM 1515 O O . LYS A 1 195 ? -24.624 -3.661 15.583 1.00 57.75 195 LYS A O 1
ATOM 1520 N N . ALA A 1 196 ? -24.225 -2.706 17.575 1.00 56.28 196 ALA A N 1
ATOM 1521 C CA . ALA A 1 196 ? -25.595 -2.235 17.800 1.00 56.28 196 ALA A CA 1
ATOM 1522 C C . ALA A 1 196 ? -26.006 -1.065 16.881 1.00 56.28 196 ALA A C 1
ATOM 1524 O O . ALA A 1 196 ? -27.142 -1.033 16.424 1.00 56.28 196 ALA A O 1
ATOM 1525 N N . SER A 1 197 ? -25.082 -0.157 16.546 1.00 52.19 197 SER A N 1
ATOM 1526 C CA . SER A 1 197 ? -25.389 1.083 15.808 1.00 52.19 197 SER A CA 1
ATOM 1527 C C . SER A 1 197 ? -25.638 0.851 14.306 1.00 52.19 197 SER A C 1
ATOM 1529 O O . SER A 1 197 ? -26.332 1.610 13.641 1.00 52.19 197 SER A O 1
ATOM 1531 N N . PHE A 1 198 ? -25.110 -0.244 13.746 1.00 51.97 198 PHE A N 1
ATOM 1532 C CA . PHE A 1 198 ? -25.146 -0.497 12.298 1.00 51.97 198 PHE A CA 1
ATOM 1533 C C . PHE A 1 198 ? -26.407 -1.223 11.800 1.00 51.97 198 PHE A C 1
ATOM 1535 O O . PHE A 1 198 ? -26.720 -1.158 10.606 1.00 51.97 198 PHE A O 1
ATOM 1542 N N . LYS A 1 199 ? -27.144 -1.920 12.682 1.00 48.97 199 LYS A N 1
ATOM 1543 C CA . LYS A 1 199 ? -28.422 -2.559 12.310 1.00 48.97 199 LYS A CA 1
ATOM 1544 C C . LYS A 1 199 ? -29.478 -1.517 11.926 1.00 48.97 199 LYS A C 1
ATOM 1546 O O . LYS A 1 199 ? -30.237 -1.763 10.990 1.00 48.97 199 LYS A O 1
ATOM 1551 N N . ASP A 1 200 ? -29.450 -0.349 12.563 1.00 49.88 200 ASP A N 1
ATOM 1552 C CA . ASP A 1 200 ? -30.363 0.756 12.262 1.00 49.88 200 ASP A CA 1
ATOM 1553 C C . ASP A 1 200 ? -30.006 1.458 10.944 1.00 49.88 200 ASP A C 1
ATOM 1555 O O . ASP A 1 200 ? -30.887 1.738 10.130 1.00 49.88 200 ASP A O 1
ATOM 1559 N N . THR A 1 201 ? -28.716 1.638 10.643 1.00 52.41 201 THR A N 1
ATOM 1560 C CA . THR A 1 201 ? -28.274 2.276 9.389 1.00 52.41 201 THR A CA 1
ATOM 1561 C C . THR A 1 201 ? -28.527 1.399 8.164 1.00 52.41 201 THR A C 1
ATOM 1563 O O . THR A 1 201 ? -28.940 1.901 7.119 1.00 52.41 201 THR A O 1
ATOM 1566 N N . LYS A 1 202 ? -28.335 0.075 8.270 1.00 50.50 202 LYS A N 1
ATOM 1567 C CA . LYS A 1 202 ? -28.618 -0.850 7.158 1.00 50.50 202 LYS A CA 1
ATOM 1568 C C . LYS A 1 202 ? -30.121 -0.934 6.871 1.00 50.50 202 LYS A C 1
ATOM 1570 O O . LYS A 1 202 ? -30.500 -1.000 5.708 1.00 50.50 202 LYS A O 1
ATOM 1575 N N . LYS A 1 203 ? -30.969 -0.869 7.906 1.00 46.72 203 LYS A N 1
ATOM 1576 C CA . LYS A 1 203 ? -32.428 -0.774 7.754 1.00 46.72 203 LYS A CA 1
ATOM 1577 C C . LYS A 1 203 ? -32.833 0.542 7.078 1.00 46.72 203 LYS A C 1
ATOM 1579 O O . LYS A 1 203 ? -33.564 0.506 6.099 1.00 46.72 203 LYS A O 1
ATOM 1584 N N . SER A 1 204 ? -32.262 1.665 7.516 1.00 48.69 204 SER A N 1
ATOM 1585 C CA . SER A 1 204 ? -32.534 3.000 6.963 1.00 48.69 204 SER A CA 1
ATOM 1586 C C . SER A 1 204 ? -32.112 3.143 5.490 1.00 48.69 204 SER A C 1
ATOM 1588 O O . SER A 1 204 ? -32.884 3.631 4.670 1.00 48.69 204 SER A O 1
ATOM 1590 N N . ILE A 1 205 ? -30.932 2.638 5.104 1.00 52.38 205 ILE A N 1
ATOM 1591 C CA . ILE A 1 205 ? -30.467 2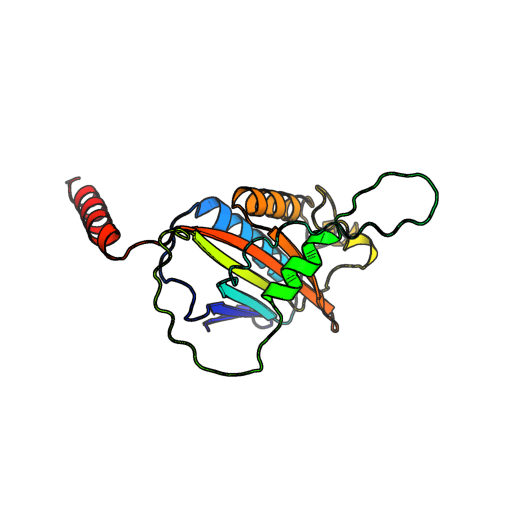.675 3.703 1.00 52.38 205 ILE A CA 1
ATOM 1592 C C . ILE A 1 205 ? -31.320 1.770 2.803 1.00 52.38 205 ILE A C 1
ATOM 1594 O O . ILE A 1 205 ? -31.619 2.142 1.670 1.00 52.38 205 ILE A O 1
ATOM 1598 N N . VAL A 1 206 ? -31.733 0.597 3.290 1.00 50.75 206 VAL A N 1
ATOM 1599 C CA . VAL A 1 206 ? -32.594 -0.316 2.523 1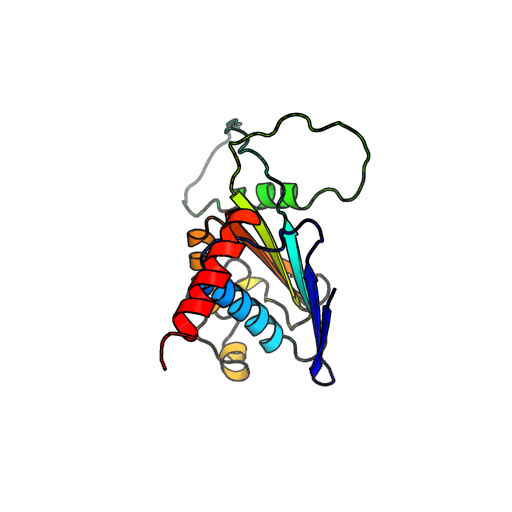.00 50.75 206 VAL A CA 1
ATOM 1600 C C . VAL A 1 206 ? -34.018 0.250 2.392 1.00 50.75 206 VAL A C 1
ATOM 1602 O O . VAL A 1 206 ? -34.586 0.185 1.308 1.00 50.75 206 VAL A O 1
ATOM 1605 N N . GLU A 1 207 ? -34.569 0.896 3.424 1.00 49.34 207 GLU A N 1
ATOM 1606 C CA . GLU A 1 207 ? -35.876 1.583 3.365 1.00 49.34 207 GLU A CA 1
ATOM 1607 C C . GLU A 1 207 ? -35.858 2.830 2.452 1.00 49.34 207 GLU A C 1
ATOM 1609 O O . GLU A 1 207 ? -36.826 3.094 1.734 1.00 49.34 207 GLU A O 1
ATOM 1614 N N . LEU A 1 208 ? -34.740 3.562 2.393 1.00 46.88 208 LEU A N 1
ATOM 1615 C CA . LEU A 1 208 ? -34.541 4.689 1.466 1.00 46.88 208 LEU A CA 1
ATOM 1616 C C . LEU A 1 208 ? -34.423 4.259 -0.006 1.00 46.88 208 LEU A C 1
ATOM 1618 O O . LEU A 1 208 ? -34.693 5.058 -0.901 1.00 46.88 208 LEU A O 1
ATOM 1622 N N . LEU A 1 209 ? -34.024 3.012 -0.270 1.00 45.31 209 LEU A N 1
ATOM 1623 C CA . LEU A 1 209 ? -33.942 2.451 -1.624 1.00 45.31 209 LEU A CA 1
ATOM 1624 C C . LEU A 1 209 ? -35.263 1.823 -2.090 1.00 45.31 209 LEU A C 1
ATOM 1626 O O . LEU A 1 209 ? -35.487 1.736 -3.291 1.00 45.31 209 LEU A O 1
ATOM 1630 N N . VAL A 1 210 ? -36.135 1.425 -1.160 1.00 52.00 210 VAL A N 1
ATOM 1631 C CA . VAL A 1 210 ? -37.441 0.794 -1.441 1.00 52.00 210 VAL A CA 1
ATOM 1632 C C . VAL A 1 210 ? -38.593 1.815 -1.503 1.00 52.00 210 VAL A C 1
ATOM 1634 O O . VAL A 1 210 ? -39.684 1.489 -1.945 1.00 52.00 210 VAL A O 1
ATOM 1637 N N . SER A 1 211 ? -38.370 3.074 -1.114 1.00 47.72 211 SER A N 1
ATOM 1638 C CA . SER A 1 211 ? -39.397 4.138 -1.121 1.00 47.72 211 SER A CA 1
ATOM 1639 C C . SER A 1 211 ? -39.415 5.015 -2.385 1.00 47.72 211 SER A C 1
ATOM 1641 O O . SER A 1 211 ? -40.053 6.067 -2.393 1.00 47.72 211 SER A O 1
ATOM 1643 N N . LYS A 1 212 ? -38.728 4.603 -3.458 1.00 47.19 212 LYS A N 1
ATOM 1644 C CA . LYS A 1 212 ? -38.791 5.251 -4.780 1.00 47.19 212 LYS A CA 1
ATOM 1645 C C . LYS A 1 212 ? -39.504 4.369 -5.807 1.00 47.19 212 LYS A C 1
ATOM 1647 O O . LYS A 1 212 ? -38.927 4.080 -6.849 1.00 47.19 212 LYS A O 1
ATOM 1652 N N . ASP A 1 213 ? -40.738 3.989 -5.501 1.00 41.47 213 ASP A N 1
ATOM 1653 C CA . ASP A 1 213 ? -41.715 3.476 -6.468 1.00 41.47 213 ASP A CA 1
ATOM 1654 C C . ASP A 1 213 ? -43.013 4.287 -6.355 1.00 41.47 213 ASP A C 1
ATOM 1656 O O . ASP A 1 213 ? -43.448 4.547 -5.205 1.00 41.47 213 ASP A O 1
#

Radius of gyration: 21.1 Å; chains: 1; bounding box: 73×40×54 Å